Protein AF-A0A7S2MIE6-F1 (afdb_monomer_lite)

Structure (mmCIF, N/CA/C/O backbone):
data_AF-A0A7S2MIE6-F1
#
_entry.id   AF-A0A7S2MIE6-F1
#
loop_
_atom_site.group_PDB
_atom_site.id
_atom_site.type_symbol
_atom_site.label_atom_id
_atom_site.label_alt_id
_atom_site.label_comp_id
_atom_site.label_asym_id
_atom_site.label_entity_id
_atom_site.label_seq_id
_atom_site.pdbx_PDB_ins_code
_atom_site.Cartn_x
_atom_site.Cartn_y
_atom_site.Cartn_z
_atom_site.occupancy
_atom_site.B_iso_or_equiv
_atom_site.auth_seq_id
_atom_site.auth_comp_id
_atom_site.auth_asym_id
_atom_site.auth_atom_id
_atom_site.pdbx_PDB_model_num
ATOM 1 N N . VAL A 1 1 ? -25.850 -12.744 3.025 1.00 47.78 1 VAL A N 1
ATOM 2 C CA . VAL A 1 1 ? -25.439 -12.289 4.374 1.00 47.78 1 VAL A CA 1
ATOM 3 C C . VAL A 1 1 ? -25.882 -10.845 4.552 1.00 47.78 1 VAL A C 1
ATOM 5 O O . VAL A 1 1 ? -25.220 -9.932 4.073 1.00 47.78 1 VAL A O 1
ATOM 8 N N . THR A 1 2 ? -27.056 -10.631 5.140 1.00 44.91 2 THR A N 1
ATOM 9 C CA . THR A 1 2 ? -27.543 -9.299 5.515 1.00 44.91 2 THR A CA 1
ATOM 10 C C . THR A 1 2 ? -26.708 -8.805 6.695 1.00 44.91 2 THR A C 1
ATOM 12 O O . THR A 1 2 ? -26.736 -9.384 7.776 1.00 44.91 2 THR A O 1
ATOM 15 N N . LEU A 1 3 ? -25.887 -7.775 6.468 1.00 52.00 3 LEU A N 1
ATOM 16 C CA . LEU A 1 3 ? -25.099 -7.137 7.521 1.00 52.00 3 LEU A CA 1
ATOM 17 C C . LEU A 1 3 ? -26.059 -6.398 8.460 1.00 52.00 3 LEU A C 1
ATOM 19 O O . LEU A 1 3 ? -26.483 -5.283 8.163 1.00 52.00 3 LEU A O 1
ATOM 23 N N . ASP A 1 4 ? -26.424 -7.055 9.560 1.00 46.53 4 ASP A N 1
ATOM 24 C CA . ASP A 1 4 ? -27.163 -6.457 10.670 1.00 46.53 4 ASP A CA 1
ATOM 25 C C . ASP A 1 4 ? -26.451 -5.179 11.147 1.00 46.53 4 ASP A C 1
ATOM 27 O O . ASP A 1 4 ? -25.280 -5.212 11.537 1.00 46.53 4 ASP A O 1
ATOM 31 N N . LYS A 1 5 ? -27.158 -4.049 11.039 1.00 49.47 5 LYS A N 1
ATOM 32 C CA . LYS A 1 5 ? -26.665 -2.694 11.324 1.00 49.47 5 LYS A CA 1
ATOM 33 C C . LYS A 1 5 ? -26.823 -2.301 12.800 1.00 49.47 5 LYS A C 1
ATOM 35 O O . LYS A 1 5 ? -26.421 -1.200 13.157 1.00 49.47 5 LYS A O 1
ATOM 40 N N . SER A 1 6 ? -27.423 -3.153 13.634 1.00 49.78 6 SER A N 1
ATOM 41 C CA . SER A 1 6 ? -27.949 -2.761 14.951 1.00 49.78 6 SER A CA 1
ATOM 42 C C . SER A 1 6 ? -26.994 -2.913 16.145 1.00 49.78 6 SER A C 1
ATOM 44 O O . SER A 1 6 ? -27.367 -2.551 17.256 1.00 49.78 6 SER A O 1
ATOM 46 N N . GLN A 1 7 ? -25.763 -3.404 15.972 1.00 53.53 7 GLN A N 1
ATOM 47 C CA . GLN A 1 7 ? -24.885 -3.732 17.108 1.00 53.53 7 GLN A CA 1
ATOM 48 C C . GLN A 1 7 ? -23.650 -2.829 17.192 1.00 53.53 7 GLN A C 1
ATOM 50 O O . GLN A 1 7 ? -23.127 -2.401 16.169 1.00 53.53 7 GLN A O 1
ATOM 55 N N . ALA A 1 8 ? -23.118 -2.614 18.401 1.00 56.03 8 ALA A N 1
ATOM 56 C CA . ALA A 1 8 ? -21.873 -1.877 18.683 1.00 56.03 8 ALA A CA 1
ATOM 57 C C . ALA A 1 8 ? -20.638 -2.348 17.870 1.00 56.03 8 ALA A C 1
ATOM 59 O O . ALA A 1 8 ? -19.635 -1.645 17.775 1.00 56.03 8 ALA A O 1
ATOM 60 N N . ALA A 1 9 ? -20.723 -3.520 17.233 1.00 60.00 9 ALA A N 1
ATOM 61 C CA . ALA A 1 9 ? -19.766 -4.046 16.262 1.00 60.00 9 ALA A CA 1
ATOM 62 C C . ALA A 1 9 ? -19.827 -3.375 14.870 1.00 60.00 9 ALA A C 1
ATOM 64 O O . ALA A 1 9 ? -18.889 -3.510 14.082 1.00 60.00 9 ALA A O 1
ATOM 65 N N . ALA A 1 10 ? -20.910 -2.667 14.534 1.00 65.94 10 ALA A N 1
ATOM 66 C CA . ALA A 1 10 ? -21.155 -2.106 13.206 1.00 65.94 10 ALA A CA 1
ATOM 67 C C . ALA A 1 10 ? -20.047 -1.149 12.724 1.00 65.94 10 ALA A C 1
ATOM 69 O O . ALA A 1 10 ? -19.650 -1.288 11.567 1.00 65.94 10 ALA A O 1
ATOM 70 N N . PRO A 1 11 ? -19.470 -0.256 13.559 1.00 71.69 11 PRO A N 1
ATOM 71 C CA . PRO A 1 11 ? -18.357 0.593 13.133 1.00 71.69 11 PRO A CA 1
ATOM 72 C C . PRO A 1 11 ? -17.089 -0.207 12.804 1.00 71.69 11 PRO A C 1
ATOM 74 O O . PRO A 1 11 ? -16.438 0.062 11.798 1.00 71.69 11 PRO A O 1
ATOM 77 N N . ALA A 1 12 ? -16.762 -1.232 13.602 1.00 73.19 12 ALA A N 1
ATOM 78 C CA . ALA A 1 12 ? -15.592 -2.082 13.366 1.00 73.19 12 ALA A CA 1
ATOM 79 C C . ALA A 1 12 ? -15.756 -2.920 12.087 1.00 73.19 12 ALA A C 1
ATOM 81 O O . ALA A 1 12 ? -14.847 -2.993 11.262 1.00 73.19 12 ALA A O 1
ATOM 82 N N . VAL A 1 13 ? -16.948 -3.482 11.869 1.00 77.56 13 VAL A N 1
ATOM 83 C CA . VAL A 1 13 ? -17.278 -4.280 10.678 1.00 77.56 13 VAL A CA 1
ATOM 84 C C . VAL A 1 13 ? -17.411 -3.415 9.419 1.00 77.56 13 VAL A C 1
ATOM 86 O O . VAL A 1 13 ? -17.114 -3.884 8.319 1.00 77.56 13 VAL A O 1
ATOM 89 N N . ALA A 1 14 ? -17.806 -2.144 9.546 1.00 79.38 14 ALA A N 1
ATOM 90 C CA . ALA A 1 14 ? -17.915 -1.223 8.414 1.00 79.38 14 ALA A CA 1
ATOM 91 C C . ALA A 1 14 ? -16.578 -1.029 7.678 1.00 79.38 14 ALA A C 1
ATOM 93 O O . ALA A 1 14 ? -16.582 -0.766 6.475 1.00 79.38 14 ALA A O 1
ATOM 94 N N . THR A 1 15 ? -15.448 -1.235 8.363 1.00 75.88 15 THR A N 1
ATOM 95 C CA . THR A 1 15 ? -14.106 -1.161 7.764 1.00 75.88 15 THR A CA 1
ATOM 96 C C . THR A 1 15 ? -13.788 -2.323 6.816 1.00 75.88 15 THR A C 1
ATOM 98 O O . THR A 1 15 ? -12.904 -2.189 5.976 1.00 75.88 15 THR A O 1
ATOM 101 N N . ILE A 1 16 ? -14.517 -3.445 6.892 1.00 78.88 16 ILE A N 1
ATOM 102 C CA . ILE A 1 16 ? -14.244 -4.657 6.098 1.00 78.88 16 ILE A CA 1
ATOM 103 C C . ILE A 1 16 ? -14.796 -4.525 4.677 1.00 78.88 16 ILE A C 1
ATOM 105 O O . ILE A 1 16 ? -14.137 -4.888 3.707 1.00 78.88 16 ILE A O 1
ATOM 109 N N . ARG A 1 17 ? -16.005 -3.973 4.527 1.00 78.75 17 ARG A N 1
ATOM 110 C CA . ARG A 1 17 ? -16.681 -3.862 3.225 1.00 78.75 17 ARG A CA 1
ATOM 111 C C . ARG A 1 17 ? -15.846 -3.158 2.140 1.00 78.75 17 ARG A C 1
ATOM 113 O O . ARG A 1 17 ? -15.766 -3.713 1.045 1.00 78.75 17 ARG A O 1
ATOM 120 N N . PRO A 1 18 ? -15.232 -1.981 2.379 1.00 78.69 18 PRO A N 1
ATOM 121 C CA . PRO A 1 18 ? -14.389 -1.349 1.365 1.00 78.69 18 PRO A CA 1
ATOM 122 C C . PRO A 1 18 ? -13.127 -2.167 1.061 1.00 78.69 18 PRO A C 1
ATOM 124 O O . PRO A 1 18 ? -12.640 -2.128 -0.067 1.00 78.69 18 PRO A O 1
ATOM 127 N N . GLN A 1 19 ? -12.633 -2.954 2.020 1.00 80.94 19 GLN A N 1
ATOM 128 C CA . GLN A 1 19 ? -11.453 -3.787 1.811 1.00 80.94 19 GLN A CA 1
ATOM 129 C C . GLN A 1 19 ? -11.725 -5.017 0.940 1.00 80.94 19 GLN A C 1
ATOM 131 O O . GLN A 1 19 ? -10.829 -5.435 0.218 1.00 80.94 19 GLN A O 1
ATOM 136 N N . LEU A 1 20 ? -12.958 -5.538 0.903 1.00 79.75 20 LEU A N 1
ATOM 137 C CA . LEU A 1 20 ? -13.329 -6.621 -0.021 1.00 79.75 20 LEU A CA 1
ATOM 138 C C . LEU A 1 20 ? -13.168 -6.209 -1.491 1.00 79.75 20 LEU A C 1
ATOM 140 O O . LEU A 1 20 ? -12.652 -6.976 -2.299 1.00 79.75 20 LEU A O 1
ATOM 144 N N . LEU A 1 21 ? -13.580 -4.985 -1.837 1.00 80.69 21 LEU A N 1
ATOM 145 C CA . LEU A 1 21 ? -13.380 -4.451 -3.189 1.00 80.69 21 LEU A CA 1
ATOM 146 C C . LEU A 1 21 ? -11.892 -4.256 -3.488 1.00 80.69 21 LEU A C 1
ATOM 148 O O . LEU A 1 21 ? -11.441 -4.577 -4.586 1.00 80.69 21 LEU A O 1
ATOM 152 N N . GLY A 1 22 ? -11.138 -3.772 -2.497 1.00 79.94 22 GLY A N 1
ATOM 153 C CA . GLY A 1 22 ? -9.683 -3.680 -2.574 1.00 79.94 22 GLY A CA 1
ATOM 154 C C . GLY A 1 22 ? -9.037 -5.036 -2.853 1.00 79.94 22 GLY A C 1
ATOM 155 O O . GLY A 1 22 ? -8.205 -5.125 -3.746 1.00 79.94 22 GLY A O 1
ATOM 156 N N . LEU A 1 23 ? -9.477 -6.096 -2.170 1.00 82.25 23 LEU A N 1
ATOM 157 C CA . LEU A 1 23 ? -8.949 -7.451 -2.324 1.00 82.25 23 LEU A CA 1
ATOM 158 C C . LEU A 1 23 ? -9.214 -8.031 -3.720 1.00 82.25 23 LEU A C 1
ATOM 160 O O . LEU A 1 23 ? -8.336 -8.652 -4.311 1.00 82.25 23 LEU A O 1
ATOM 164 N N . VAL A 1 24 ? -10.402 -7.796 -4.282 1.00 82.44 24 VAL A N 1
ATOM 165 C CA . VAL A 1 24 ? -10.709 -8.212 -5.660 1.00 82.44 24 VAL A CA 1
ATOM 166 C C . VAL A 1 24 ? -9.828 -7.462 -6.661 1.00 82.44 24 VAL A C 1
ATOM 168 O O . VAL A 1 24 ? -9.230 -8.079 -7.541 1.00 82.44 24 VAL A O 1
ATOM 171 N N . GLY A 1 25 ? -9.709 -6.138 -6.516 1.00 82.25 25 GLY A N 1
ATOM 172 C CA . GLY A 1 25 ? -8.833 -5.328 -7.366 1.00 82.25 25 GLY A CA 1
ATOM 173 C C . GLY A 1 25 ? -7.362 -5.742 -7.261 1.00 82.25 25 GLY A C 1
ATOM 174 O O . GLY A 1 25 ? -6.669 -5.816 -8.273 1.00 82.25 25 GLY A O 1
ATOM 175 N N . HIS A 1 26 ? -6.914 -6.074 -6.052 1.00 80.69 26 HIS A N 1
ATOM 176 C CA . HIS A 1 26 ? -5.590 -6.617 -5.754 1.00 80.69 26 HIS A CA 1
ATOM 177 C C . HIS A 1 26 ? -5.345 -7.946 -6.479 1.00 80.69 26 HIS A C 1
ATOM 179 O O . HIS A 1 26 ? -4.358 -8.072 -7.198 1.00 80.69 26 HIS A O 1
ATOM 185 N N . GLY A 1 27 ? -6.291 -8.889 -6.412 1.00 81.81 27 GLY A N 1
ATOM 186 C CA . GLY A 1 27 ? -6.205 -10.155 -7.147 1.00 81.81 27 GLY A CA 1
ATOM 187 C C . GLY A 1 27 ? -6.092 -9.965 -8.665 1.00 81.81 27 GLY A C 1
ATOM 188 O O . GLY A 1 27 ? -5.252 -10.593 -9.310 1.00 81.81 27 GLY A O 1
ATOM 189 N N . PHE A 1 28 ? -6.869 -9.043 -9.248 1.00 83.00 28 PHE A N 1
ATOM 190 C CA . PHE A 1 28 ? -6.738 -8.701 -10.671 1.00 83.00 28 PHE A CA 1
ATOM 191 C C . PHE A 1 28 ? -5.389 -8.059 -11.008 1.00 83.00 28 PHE A C 1
ATOM 193 O O . PHE A 1 28 ? -4.810 -8.365 -12.052 1.00 83.00 28 PHE A O 1
ATOM 200 N N . ALA A 1 29 ? -4.869 -7.191 -10.137 1.00 79.69 29 ALA A N 1
ATOM 201 C CA . ALA A 1 29 ? -3.552 -6.594 -10.321 1.00 79.69 29 ALA A CA 1
ATOM 202 C C . ALA A 1 29 ? -2.457 -7.669 -10.329 1.00 79.69 29 ALA A C 1
ATOM 204 O O . ALA A 1 29 ? -1.586 -7.642 -11.198 1.00 79.69 29 ALA A O 1
ATOM 205 N N . HIS A 1 30 ? -2.539 -8.657 -9.438 1.00 80.44 30 HIS A N 1
ATOM 206 C CA . HIS A 1 30 ? -1.592 -9.768 -9.408 1.00 80.44 30 HIS A CA 1
ATOM 207 C C . HIS A 1 30 ? -1.709 -10.695 -10.602 1.00 80.44 30 HIS A C 1
ATOM 209 O O . HIS A 1 30 ? -0.684 -11.076 -11.158 1.00 80.44 30 HIS A O 1
ATOM 215 N N . PHE A 1 31 ? -2.922 -10.978 -11.072 1.00 80.12 31 PHE A N 1
ATOM 216 C CA . PHE A 1 31 ? -3.108 -11.706 -12.323 1.00 80.12 31 PHE A CA 1
ATOM 217 C C . PHE A 1 31 ? -2.453 -10.975 -13.508 1.00 80.12 31 PHE A C 1
ATOM 219 O O . PHE A 1 31 ? -1.713 -11.578 -14.284 1.00 80.12 31 PHE A O 1
ATOM 226 N N . TYR A 1 32 ? -2.654 -9.658 -13.613 1.00 81.12 32 TYR A N 1
ATOM 227 C CA . TYR A 1 32 ? -2.025 -8.838 -14.651 1.00 81.12 32 TYR A CA 1
ATOM 228 C C . TYR A 1 32 ? -0.492 -8.840 -14.552 1.00 81.12 32 TYR A C 1
ATOM 230 O O . TYR A 1 32 ? 0.196 -8.993 -15.559 1.00 81.12 32 TYR A O 1
ATOM 238 N N . ILE A 1 33 ? 0.051 -8.684 -13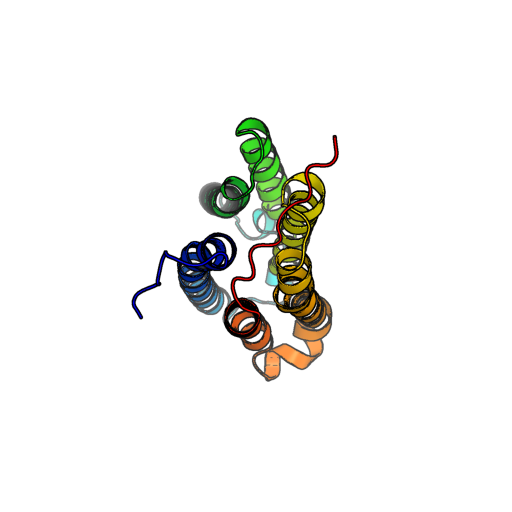.342 1.00 77.75 33 ILE A N 1
ATOM 239 C CA . ILE A 1 33 ? 1.492 -8.714 -13.056 1.00 77.75 33 ILE A CA 1
ATOM 240 C C . ILE A 1 33 ? 2.078 -10.085 -13.397 1.00 77.75 33 ILE A C 1
ATOM 242 O O . ILE A 1 33 ? 3.103 -10.145 -14.069 1.00 77.75 33 ILE A O 1
ATOM 246 N N . ALA A 1 34 ? 1.423 -11.172 -12.987 1.00 78.75 34 ALA A N 1
ATOM 247 C CA . ALA A 1 34 ? 1.845 -12.535 -13.286 1.00 78.75 34 ALA A CA 1
ATOM 248 C C . ALA A 1 34 ? 1.917 -12.762 -14.797 1.00 78.75 34 ALA A C 1
ATOM 250 O O . ALA A 1 34 ? 2.938 -13.226 -15.290 1.00 78.75 34 ALA A O 1
ATOM 251 N N . HIS A 1 35 ? 0.892 -12.336 -15.538 1.00 82.00 35 HIS A N 1
ATOM 252 C CA . HIS A 1 35 ? 0.883 -12.431 -16.994 1.00 82.00 35 HIS A CA 1
ATOM 253 C C . HIS A 1 35 ? 1.974 -11.569 -17.652 1.00 82.00 35 HIS A C 1
ATOM 255 O O . HIS A 1 35 ? 2.653 -12.005 -18.577 1.00 82.00 35 HIS A O 1
ATOM 261 N N . LYS A 1 36 ? 2.184 -10.339 -17.168 1.00 80.12 36 LYS A N 1
ATOM 262 C CA . LYS A 1 36 ? 3.162 -9.408 -17.751 1.00 80.12 36 LYS A CA 1
ATOM 263 C C . LYS A 1 36 ? 4.614 -9.771 -17.430 1.00 80.12 36 LYS A C 1
ATOM 265 O O . LYS A 1 36 ? 5.504 -9.458 -18.218 1.00 80.12 36 LYS A O 1
ATOM 270 N N . PHE A 1 37 ? 4.864 -10.384 -16.276 1.00 79.94 37 PHE A N 1
ATOM 271 C CA . PHE A 1 37 ? 6.208 -10.671 -15.769 1.00 79.94 37 PHE A CA 1
ATOM 272 C C . PHE A 1 37 ? 6.547 -12.159 -15.722 1.00 79.94 37 PHE A C 1
ATOM 274 O O . PHE A 1 37 ? 7.583 -12.515 -15.164 1.00 79.94 37 PHE A O 1
ATOM 281 N N . GLU A 1 38 ? 5.735 -13.015 -16.344 1.00 78.88 38 GLU A N 1
ATOM 282 C CA . GLU A 1 38 ? 5.994 -14.455 -16.462 1.00 78.88 38 GLU A CA 1
ATOM 283 C C . GLU A 1 38 ? 7.414 -14.736 -16.981 1.00 78.88 38 GLU A C 1
ATOM 285 O O . GLU A 1 38 ? 8.119 -15.593 -16.455 1.00 78.88 38 GLU A O 1
ATOM 290 N N . ASN A 1 39 ? 7.872 -13.915 -17.932 1.00 81.19 39 ASN A N 1
ATOM 291 C CA . ASN A 1 39 ? 9.181 -14.026 -18.577 1.00 81.19 39 ASN A CA 1
ATOM 292 C C . ASN A 1 39 ? 10.186 -12.947 -18.129 1.00 81.19 39 ASN A C 1
ATOM 294 O O . ASN A 1 39 ? 11.167 -12.680 -18.824 1.00 81.19 39 ASN A O 1
ATOM 298 N N . ALA A 1 40 ? 9.948 -12.279 -16.995 1.00 84.50 40 ALA A N 1
ATOM 299 C CA . ALA A 1 40 ? 10.853 -11.241 -16.510 1.00 84.50 40 ALA A CA 1
ATOM 300 C C . ALA A 1 40 ? 12.188 -11.841 -16.033 1.00 84.50 40 ALA A C 1
ATOM 302 O O . ALA A 1 40 ? 12.224 -12.725 -15.174 1.00 84.50 40 ALA A O 1
ATOM 303 N N . THR A 1 41 ? 13.302 -11.325 -16.557 1.00 88.69 41 THR A N 1
ATOM 304 C CA . THR A 1 41 ? 14.649 -11.736 -16.135 1.00 88.69 41 THR A CA 1
ATOM 305 C C . THR A 1 41 ? 15.025 -11.123 -14.781 1.00 88.69 41 THR A C 1
ATOM 307 O O . THR A 1 41 ? 14.477 -10.100 -14.364 1.00 88.69 41 THR A O 1
ATOM 310 N N . VAL A 1 42 ? 15.999 -11.722 -14.087 1.00 86.25 42 VAL A N 1
ATOM 311 C CA . VAL A 1 42 ? 16.537 -11.200 -12.810 1.00 86.25 42 VAL A CA 1
ATOM 312 C C . VAL A 1 42 ? 17.120 -9.792 -12.975 1.00 86.25 42 VAL A C 1
ATOM 314 O O . VAL A 1 42 ? 16.923 -8.922 -12.122 1.00 86.25 42 VAL A O 1
ATOM 317 N N . GLU A 1 43 ? 17.806 -9.550 -14.092 1.00 92.06 43 GLU A N 1
ATOM 318 C CA . GLU A 1 43 ? 18.338 -8.235 -14.448 1.00 92.06 43 GLU A CA 1
ATOM 319 C C . GLU A 1 43 ? 17.205 -7.223 -14.634 1.00 92.06 43 GLU A C 1
ATOM 321 O O . GLU A 1 43 ? 17.208 -6.161 -14.007 1.00 92.06 43 GLU A O 1
ATOM 326 N N . TRP A 1 44 ? 16.167 -7.595 -15.392 1.00 90.69 44 TRP A N 1
ATOM 327 C CA . TRP A 1 44 ? 14.985 -6.759 -15.569 1.00 90.69 44 TRP A CA 1
ATOM 328 C C . TRP A 1 44 ? 14.324 -6.431 -14.226 1.00 90.69 44 TRP A C 1
ATOM 330 O O . TRP A 1 44 ? 14.025 -5.268 -13.939 1.00 90.69 44 TRP A O 1
ATOM 340 N N . MET A 1 45 ? 14.191 -7.428 -13.346 1.00 88.88 45 MET A N 1
ATOM 341 C CA . MET A 1 45 ? 13.630 -7.269 -12.002 1.00 88.88 45 MET A CA 1
ATOM 342 C C . MET A 1 45 ? 14.483 -6.398 -11.064 1.00 88.88 45 MET A C 1
ATOM 344 O O . MET A 1 45 ? 13.945 -5.808 -10.123 1.00 88.88 45 MET A O 1
ATOM 348 N N . SER A 1 46 ? 15.773 -6.230 -11.354 1.00 92.31 46 SER A N 1
ATOM 349 C CA . SER A 1 46 ? 16.693 -5.390 -10.577 1.00 92.31 46 SER A CA 1
ATOM 350 C C . SER A 1 46 ? 16.682 -3.913 -10.992 1.00 92.31 46 SER A C 1
ATOM 352 O O . SER A 1 46 ? 17.185 -3.074 -10.250 1.00 92.31 46 SER A O 1
ATOM 354 N N . MET A 1 47 ? 16.067 -3.578 -12.127 1.00 95.31 47 MET A N 1
ATOM 355 C CA . MET A 1 47 ? 15.873 -2.195 -12.571 1.00 95.31 47 MET A CA 1
ATOM 356 C C . MET A 1 47 ? 14.645 -1.535 -11.925 1.00 95.31 47 MET A C 1
ATOM 358 O O . MET A 1 47 ? 13.678 -2.220 -11.579 1.00 95.31 47 MET A O 1
ATOM 362 N N . SER A 1 48 ? 14.642 -0.206 -11.809 1.00 96.81 48 SER A N 1
ATOM 363 C CA . SER A 1 48 ? 13.447 0.574 -11.460 1.00 96.81 48 SER A CA 1
ATOM 364 C C . SER A 1 48 ? 12.489 0.714 -12.655 1.00 96.81 48 SER A C 1
ATOM 366 O O . SER A 1 48 ? 12.896 0.521 -13.809 1.00 96.81 48 SER A O 1
ATOM 368 N N . PRO A 1 49 ? 11.205 1.063 -12.438 1.00 95.50 49 PRO A N 1
ATOM 369 C CA . PRO A 1 49 ? 10.271 1.333 -13.528 1.00 95.50 49 PRO A CA 1
ATOM 370 C C . PRO A 1 49 ? 10.789 2.349 -14.552 1.00 95.50 49 PRO A C 1
ATOM 372 O O . PRO A 1 49 ? 10.609 2.145 -15.752 1.00 95.50 49 PRO A O 1
ATOM 375 N N . PHE A 1 50 ? 11.467 3.411 -14.117 1.00 97.50 50 PHE A N 1
ATOM 376 C CA . PHE A 1 50 ? 12.048 4.397 -15.028 1.00 97.50 50 PHE A CA 1
ATOM 377 C C . PHE A 1 50 ? 13.107 3.793 -15.963 1.00 97.50 50 PHE A C 1
ATOM 379 O O . PHE A 1 50 ? 13.120 4.093 -17.158 1.00 97.50 50 PHE A O 1
ATOM 386 N N . GLN A 1 51 ? 13.972 2.927 -15.428 1.00 97.06 51 GLN A N 1
ATOM 387 C CA . GLN A 1 51 ? 15.036 2.265 -16.187 1.00 97.06 51 GLN A CA 1
ATOM 388 C C . GLN A 1 51 ? 14.478 1.244 -17.191 1.00 97.06 51 GLN A C 1
ATOM 390 O O . GLN A 1 51 ? 14.967 1.159 -18.313 1.00 97.06 51 GLN A O 1
ATOM 395 N N . ARG A 1 52 ? 13.423 0.509 -16.815 1.00 93.25 52 ARG A N 1
ATOM 396 C CA . ARG A 1 52 ? 12.797 -0.533 -17.655 1.00 93.25 52 ARG A CA 1
ATOM 397 C C . ARG A 1 52 ? 12.040 0.013 -18.855 1.00 93.25 52 ARG A C 1
ATOM 399 O O . ARG A 1 52 ? 12.000 -0.625 -19.901 1.00 93.25 52 ARG A O 1
ATOM 406 N N . ASN A 1 53 ? 11.368 1.145 -18.674 1.00 92.19 53 ASN A N 1
ATOM 407 C CA . ASN A 1 53 ? 10.563 1.757 -19.720 1.00 92.19 53 ASN A CA 1
ATOM 408 C C . ASN A 1 53 ? 11.477 2.642 -20.575 1.00 92.19 53 ASN A C 1
ATOM 410 O O . ASN A 1 53 ? 11.958 3.679 -20.115 1.00 92.19 53 ASN A O 1
ATOM 414 N N . THR A 1 54 ? 11.740 2.219 -21.809 1.00 92.69 54 THR A N 1
ATOM 415 C CA . THR A 1 54 ? 12.710 2.875 -22.699 1.00 92.69 54 THR A CA 1
ATOM 416 C C . THR A 1 54 ? 12.134 4.102 -23.398 1.00 92.69 54 THR A C 1
ATOM 418 O O . THR A 1 54 ? 12.873 5.039 -23.691 1.00 92.69 54 THR A O 1
ATOM 421 N N . THR A 1 55 ? 10.817 4.142 -23.623 1.00 96.81 55 THR A N 1
ATOM 422 C CA . THR A 1 55 ? 10.158 5.270 -24.288 1.00 96.81 55 THR A CA 1
ATOM 423 C C . THR A 1 55 ? 9.557 6.258 -23.286 1.00 96.81 55 THR A C 1
ATOM 425 O O . THR A 1 55 ? 9.094 5.891 -22.202 1.00 96.81 55 THR A O 1
ATOM 428 N N . THR A 1 56 ? 9.504 7.541 -23.660 1.00 97.12 56 THR A N 1
ATOM 429 C CA . THR A 1 56 ? 8.831 8.585 -22.865 1.00 97.12 56 THR A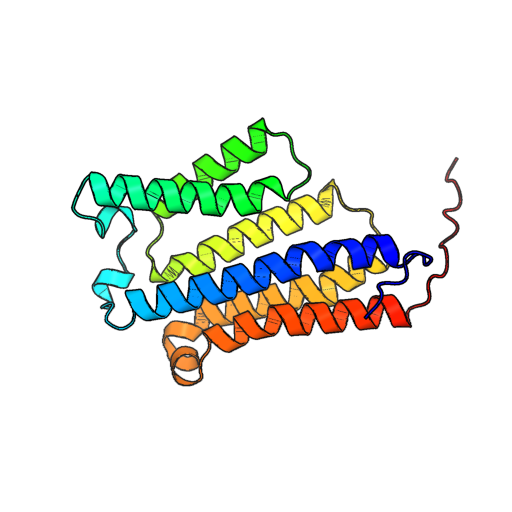 CA 1
ATOM 430 C C . THR A 1 56 ? 7.352 8.269 -22.647 1.00 97.12 56 THR A C 1
ATOM 432 O O . THR A 1 56 ? 6.820 8.525 -21.568 1.00 97.12 56 THR A O 1
ATOM 435 N N . ARG A 1 57 ? 6.692 7.673 -23.650 1.00 96.94 57 ARG A N 1
ATOM 436 C CA . ARG A 1 57 ? 5.286 7.267 -23.562 1.00 96.94 57 ARG A CA 1
ATOM 437 C C . ARG A 1 57 ? 5.087 6.207 -22.483 1.00 96.94 57 ARG A C 1
ATOM 439 O O . ARG A 1 57 ? 4.226 6.388 -21.627 1.00 96.94 57 ARG A O 1
ATOM 446 N N . ASP A 1 58 ? 5.898 5.153 -22.492 1.00 94.19 58 ASP A N 1
ATOM 447 C CA . ASP A 1 58 ? 5.779 4.059 -21.522 1.00 94.19 58 ASP A CA 1
ATOM 448 C C . ASP A 1 58 ? 6.073 4.554 -20.104 1.00 94.19 58 ASP A C 1
ATOM 450 O O . ASP A 1 58 ? 5.359 4.223 -19.160 1.00 94.19 58 ASP A O 1
ATOM 454 N N . ARG A 1 59 ? 7.073 5.433 -19.957 1.00 96.25 59 ARG A N 1
ATOM 455 C CA . ARG A 1 59 ? 7.389 6.106 -18.689 1.00 96.25 59 ARG A CA 1
ATOM 456 C C . ARG A 1 59 ? 6.206 6.908 -18.158 1.00 96.25 59 ARG A C 1
ATOM 458 O O . ARG A 1 59 ? 5.843 6.750 -16.995 1.00 96.25 59 ARG A O 1
ATOM 465 N N . ALA A 1 60 ? 5.592 7.735 -19.002 1.00 97.25 60 ALA A N 1
ATOM 466 C CA . ALA A 1 60 ? 4.440 8.545 -18.619 1.00 97.25 60 ALA A CA 1
ATOM 467 C C . ALA A 1 60 ? 3.234 7.674 -18.235 1.00 97.25 60 ALA A C 1
ATOM 469 O O . ALA A 1 60 ? 2.605 7.916 -17.206 1.00 97.25 60 ALA A O 1
ATOM 470 N N . GLN A 1 61 ? 2.943 6.629 -19.016 1.00 95.12 61 GLN A N 1
ATOM 471 C CA . GLN A 1 61 ? 1.858 5.690 -18.726 1.00 95.12 61 GLN A CA 1
ATOM 472 C C . GLN A 1 61 ? 2.082 4.948 -17.405 1.00 95.12 61 GLN A C 1
ATOM 474 O O . GLN A 1 61 ? 1.169 4.859 -16.584 1.00 95.12 61 GLN A O 1
ATOM 479 N N . TYR A 1 62 ? 3.299 4.453 -17.167 1.00 94.19 62 TYR A N 1
ATOM 480 C CA . TYR A 1 62 ? 3.626 3.735 -15.938 1.00 94.19 62 TYR A CA 1
ATOM 481 C C . TYR A 1 62 ? 3.595 4.659 -14.716 1.00 94.19 62 TYR A C 1
ATOM 483 O O . TYR A 1 62 ? 3.075 4.278 -13.668 1.00 94.19 62 TYR A O 1
ATOM 491 N N . TYR A 1 63 ? 4.102 5.890 -14.840 1.00 97.19 63 TYR A N 1
ATOM 492 C CA . TYR A 1 63 ? 4.029 6.873 -13.761 1.00 97.19 63 TYR A CA 1
ATOM 493 C C . TYR A 1 63 ? 2.579 7.250 -13.438 1.00 97.19 63 TYR A C 1
ATOM 495 O O . TYR A 1 63 ? 2.204 7.279 -12.269 1.00 97.19 63 TYR A O 1
ATOM 503 N N 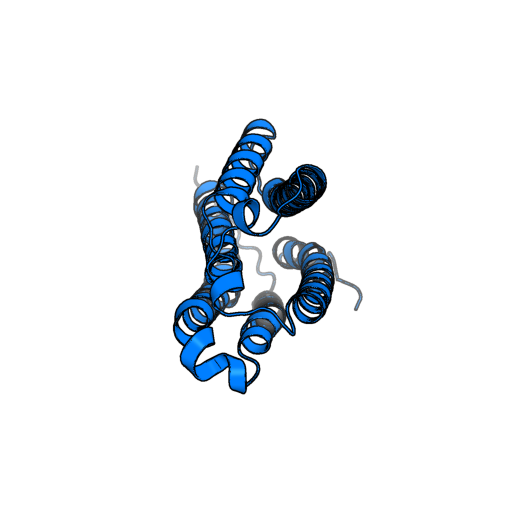. ALA A 1 64 ? 1.740 7.466 -14.457 1.00 96.56 64 ALA A N 1
ATOM 504 C CA . ALA A 1 64 ? 0.315 7.735 -14.269 1.00 96.56 64 ALA A CA 1
ATOM 505 C C . ALA A 1 64 ? -0.395 6.574 -13.554 1.00 96.56 64 ALA A C 1
ATOM 507 O O . ALA A 1 64 ? -1.185 6.805 -12.639 1.00 96.56 64 ALA A O 1
ATOM 508 N N . PHE A 1 65 ? -0.067 5.329 -13.915 1.00 93.44 65 PHE A N 1
ATOM 509 C CA . PHE A 1 65 ? -0.546 4.144 -13.206 1.00 93.44 65 PHE A CA 1
ATOM 510 C C . PHE A 1 65 ? -0.110 4.140 -11.733 1.00 93.44 65 PHE A C 1
ATOM 512 O O . PHE A 1 65 ? -0.960 3.992 -10.858 1.00 93.44 65 PHE A O 1
ATOM 519 N N . LEU A 1 66 ? 1.180 4.352 -11.439 1.00 94.56 66 LEU A N 1
ATOM 520 C CA . LEU A 1 66 ? 1.685 4.402 -10.061 1.00 94.56 66 LEU A CA 1
ATOM 521 C C . LEU A 1 66 ? 1.043 5.530 -9.250 1.00 94.56 66 LEU A C 1
ATOM 523 O O . LEU A 1 66 ? 0.725 5.339 -8.078 1.00 94.56 66 LEU A O 1
ATOM 527 N N . PHE A 1 67 ? 0.826 6.690 -9.864 1.00 97.25 67 PHE A N 1
ATOM 528 C CA . PHE A 1 67 ? 0.148 7.808 -9.222 1.00 97.25 67 PHE A CA 1
ATOM 529 C C . PHE A 1 67 ? -1.301 7.448 -8.878 1.00 97.25 67 PHE A C 1
ATOM 531 O O . PHE A 1 67 ? -1.721 7.628 -7.738 1.00 97.25 67 PHE A O 1
ATOM 538 N N . ALA A 1 68 ? -2.054 6.886 -9.829 1.00 94.81 68 ALA A N 1
ATOM 539 C CA . ALA A 1 68 ? -3.430 6.445 -9.600 1.00 94.81 68 ALA A CA 1
ATOM 540 C C . ALA A 1 68 ? -3.514 5.341 -8.531 1.00 94.81 68 ALA A C 1
ATOM 542 O O . ALA A 1 68 ? -4.391 5.381 -7.667 1.00 94.81 68 ALA A O 1
ATOM 543 N N . PHE A 1 69 ? -2.572 4.395 -8.559 1.00 91.50 69 PHE A N 1
ATOM 544 C CA . PHE A 1 69 ? -2.417 3.340 -7.562 1.00 91.50 69 PHE A CA 1
ATOM 545 C C . PHE A 1 69 ? -2.222 3.926 -6.157 1.00 91.50 69 PHE A C 1
ATOM 547 O O . PHE A 1 69 ? -3.015 3.650 -5.256 1.00 91.50 69 PHE A O 1
ATOM 554 N N . TRP A 1 70 ? -1.222 4.794 -5.971 1.00 95.06 70 TRP A N 1
ATOM 555 C CA . TRP A 1 70 ? -0.936 5.405 -4.673 1.00 95.06 70 TRP A CA 1
ATOM 556 C C . TRP A 1 70 ? -2.060 6.321 -4.196 1.00 95.06 70 TRP A C 1
ATOM 558 O O . TRP A 1 70 ? -2.439 6.255 -3.029 1.00 95.06 70 TRP A O 1
ATOM 568 N N . TRP A 1 71 ? -2.658 7.104 -5.095 1.00 95.62 71 TRP A N 1
ATOM 569 C CA . TRP A 1 71 ? -3.825 7.931 -4.792 1.00 95.62 71 TRP A CA 1
ATOM 570 C C . TRP A 1 71 ? -4.989 7.091 -4.258 1.00 95.62 71 TRP A C 1
ATOM 572 O O . TRP A 1 71 ? -5.641 7.465 -3.279 1.00 95.62 71 TRP A O 1
ATOM 582 N N . GLY A 1 72 ? -5.227 5.932 -4.881 1.00 91.19 72 GLY A N 1
ATOM 583 C CA . GLY A 1 72 ? -6.260 4.978 -4.494 1.00 91.19 72 GLY A CA 1
ATOM 584 C C . GLY A 1 72 ? -6.153 4.536 -3.035 1.00 91.19 72 GLY A C 1
ATOM 585 O O . GLY A 1 72 ? -7.182 4.471 -2.361 1.00 91.19 72 GLY A O 1
ATOM 586 N N . PHE A 1 73 ? -4.933 4.308 -2.542 1.00 90.69 73 PHE A N 1
ATOM 587 C CA . PHE A 1 73 ? -4.672 3.978 -1.140 1.00 90.69 73 PHE A CA 1
ATOM 588 C C . PHE A 1 73 ? -4.664 5.207 -0.232 1.00 90.69 73 PHE A C 1
ATOM 590 O O . PHE A 1 73 ? -5.314 5.207 0.813 1.00 90.69 73 PHE A O 1
ATOM 597 N N . MET A 1 74 ? -3.953 6.269 -0.621 1.00 94.44 74 MET A N 1
ATOM 598 C CA . MET A 1 74 ? -3.734 7.435 0.239 1.00 94.44 74 MET A CA 1
ATOM 599 C C . MET A 1 74 ? -5.038 8.157 0.588 1.00 94.44 74 MET A C 1
ATOM 601 O O . MET A 1 74 ? -5.202 8.620 1.715 1.00 94.44 74 MET A O 1
ATOM 605 N N . ARG A 1 75 ? -6.012 8.191 -0.333 1.00 94.12 75 ARG A N 1
ATOM 606 C CA . ARG A 1 75 ? -7.335 8.793 -0.084 1.00 94.12 75 ARG A CA 1
ATOM 607 C C . ARG A 1 75 ? -8.166 8.058 0.978 1.00 94.12 75 ARG A C 1
ATOM 609 O O . ARG A 1 75 ? -9.204 8.573 1.381 1.00 94.12 75 ARG A O 1
ATOM 616 N N . GLY A 1 76 ? -7.771 6.841 1.360 1.00 89.12 76 GLY A N 1
ATOM 617 C CA . GLY A 1 76 ? -8.437 6.050 2.394 1.00 89.12 76 GLY A CA 1
ATOM 618 C C . GLY A 1 76 ? -8.057 6.457 3.819 1.00 89.12 76 GLY A C 1
ATOM 619 O O . GLY A 1 76 ? -8.728 6.043 4.762 1.00 89.12 76 GLY A O 1
ATOM 620 N N . TYR A 1 77 ? -7.006 7.263 3.987 1.00 89.88 77 TYR A N 1
ATOM 621 C CA . TYR A 1 77 ? -6.533 7.700 5.296 1.00 89.88 77 TYR A CA 1
ATOM 622 C C . TYR A 1 77 ? -7.184 9.021 5.734 1.00 89.88 77 TYR A C 1
ATOM 624 O O . TYR A 1 77 ? -7.435 9.890 4.896 1.00 89.88 77 TYR A O 1
ATOM 632 N N . PRO A 1 78 ? -7.426 9.216 7.046 1.00 90.12 78 PRO A N 1
ATOM 633 C CA . PRO A 1 78 ? -8.091 10.402 7.588 1.00 90.12 78 PRO A CA 1
ATOM 634 C C . PRO A 1 78 ? -7.138 11.610 7.690 1.00 90.12 78 PRO A C 1
ATOM 636 O O . PRO A 1 78 ? -6.949 12.181 8.759 1.00 90.12 78 PRO A O 1
ATOM 639 N N . VAL A 1 79 ? -6.507 11.997 6.580 1.00 92.25 79 VAL A N 1
ATOM 640 C CA . VAL A 1 79 ? -5.573 13.135 6.496 1.00 92.25 79 VAL A CA 1
ATOM 641 C C . VAL A 1 79 ? -6.079 14.196 5.514 1.00 92.25 79 VAL A C 1
ATOM 643 O O . VAL A 1 79 ? -7.003 13.962 4.735 1.00 92.25 79 VAL A O 1
ATOM 646 N N . SER A 1 80 ? -5.492 15.397 5.546 1.00 95.12 80 SER A N 1
ATOM 647 C CA . SER A 1 80 ? -5.897 16.483 4.645 1.00 95.12 80 SER A CA 1
ATOM 648 C C . SER A 1 80 ? -5.638 16.127 3.174 1.00 95.12 80 SER A C 1
ATOM 650 O O . SER A 1 80 ? -4.676 15.432 2.848 1.00 95.12 80 SER A O 1
ATOM 652 N N . LYS A 1 81 ? -6.460 16.651 2.252 1.00 95.88 81 LYS A N 1
ATOM 653 C CA . LYS A 1 81 ? -6.314 16.398 0.802 1.00 95.88 81 LYS A CA 1
ATOM 654 C C . LYS A 1 81 ? -4.931 16.785 0.268 1.00 95.88 81 LYS A C 1
ATOM 656 O O . LYS A 1 81 ? -4.410 16.116 -0.619 1.00 95.88 81 LYS A O 1
ATOM 661 N N . LEU A 1 82 ? -4.337 17.842 0.826 1.00 97.50 82 LEU A N 1
ATOM 662 C CA . LEU A 1 82 ? -2.982 18.268 0.484 1.00 97.50 82 LEU A CA 1
ATOM 663 C C . LEU A 1 82 ? -1.949 17.202 0.868 1.00 97.50 82 LEU A C 1
ATOM 665 O O . LEU A 1 82 ? -1.100 16.870 0.049 1.00 97.50 82 LEU A O 1
ATOM 669 N N . LEU A 1 83 ? -2.054 16.625 2.070 1.00 96.50 83 LEU A N 1
ATOM 670 C CA . LEU A 1 83 ? -1.173 15.536 2.495 1.00 96.50 83 LEU A CA 1
ATOM 671 C C . LEU A 1 83 ? -1.387 14.274 1.655 1.00 96.50 83 LEU A C 1
ATOM 673 O O . LEU A 1 83 ? -0.408 13.648 1.267 1.00 96.50 83 LEU A O 1
ATOM 677 N N . VAL A 1 84 ? -2.633 13.932 1.303 1.00 96.06 84 VAL A N 1
ATOM 678 C CA . VAL A 1 84 ? -2.916 12.813 0.384 1.00 96.06 84 VAL A CA 1
ATOM 679 C C . VAL A 1 84 ? -2.170 13.001 -0.940 1.00 96.06 84 VAL A C 1
ATOM 681 O O . VAL A 1 84 ? -1.499 12.075 -1.399 1.00 96.06 84 VAL A O 1
ATOM 684 N N . LEU A 1 85 ? -2.252 14.191 -1.545 1.00 97.81 85 LEU A N 1
ATOM 685 C CA . LEU A 1 85 ? -1.538 14.505 -2.787 1.00 97.81 85 LEU A CA 1
ATOM 686 C C . LEU A 1 85 ? -0.018 14.464 -2.598 1.00 97.81 85 LEU A C 1
ATOM 688 O O . LEU A 1 85 ? 0.674 13.871 -3.423 1.00 97.81 85 LEU A O 1
ATOM 692 N N . ALA A 1 86 ? 0.494 15.041 -1.508 1.00 97.94 86 ALA A N 1
ATOM 693 C CA . ALA A 1 86 ? 1.923 15.067 -1.212 1.00 97.94 86 ALA A CA 1
ATOM 694 C C . ALA A 1 86 ? 2.501 13.652 -1.050 1.00 97.94 86 ALA A C 1
ATOM 696 O O . ALA A 1 86 ? 3.487 13.321 -1.708 1.00 97.94 86 ALA A O 1
ATOM 697 N N . PHE A 1 87 ? 1.862 12.792 -0.250 1.00 97.69 87 PHE A N 1
ATOM 698 C CA . PHE A 1 87 ? 2.282 11.398 -0.081 1.00 97.69 87 PHE A CA 1
ATOM 699 C C . PHE A 1 87 ? 2.156 10.602 -1.377 1.00 97.69 87 PHE A C 1
ATOM 701 O O . PHE A 1 87 ? 3.075 9.873 -1.736 1.00 97.69 87 PHE A O 1
ATOM 708 N N . THR A 1 88 ? 1.066 10.791 -2.128 1.00 97.69 88 THR A N 1
ATOM 709 C CA . THR A 1 88 ? 0.889 10.147 -3.439 1.00 97.69 88 THR A CA 1
ATOM 710 C C . THR A 1 88 ? 2.038 10.495 -4.379 1.00 97.69 88 THR A C 1
ATOM 712 O O . THR A 1 88 ? 2.639 9.602 -4.974 1.00 97.69 88 THR A O 1
ATOM 715 N N . PHE A 1 89 ? 2.372 11.783 -4.495 1.00 98.31 89 PHE A N 1
ATOM 716 C CA . PHE A 1 89 ? 3.445 12.241 -5.368 1.00 98.31 89 PHE A CA 1
ATOM 717 C C . PHE A 1 89 ? 4.810 11.731 -4.899 1.00 98.31 89 PHE A C 1
ATOM 719 O O . PHE A 1 89 ? 5.581 11.214 -5.709 1.00 98.31 89 PHE A O 1
ATOM 726 N N . ALA A 1 90 ? 5.095 11.823 -3.597 1.00 98.25 90 ALA A N 1
ATOM 727 C CA . ALA A 1 90 ? 6.340 11.336 -3.015 1.00 98.25 90 ALA A CA 1
ATOM 728 C C . ALA A 1 90 ? 6.524 9.833 -3.269 1.00 98.25 90 ALA A C 1
ATOM 730 O O . ALA A 1 90 ? 7.559 9.414 -3.786 1.00 98.25 90 ALA A O 1
ATOM 731 N N . TYR A 1 91 ? 5.504 9.022 -2.986 1.00 98.06 91 TYR A N 1
ATOM 732 C CA . TYR A 1 91 ? 5.591 7.574 -3.145 1.00 98.06 91 TYR A CA 1
ATOM 733 C C . TYR A 1 91 ? 5.602 7.131 -4.599 1.00 98.06 91 TYR A C 1
ATOM 735 O O . TYR A 1 91 ? 6.399 6.265 -4.949 1.00 98.06 91 TYR A O 1
ATOM 743 N N . ALA A 1 92 ? 4.799 7.737 -5.476 1.00 97.88 92 ALA A N 1
ATOM 744 C CA . ALA A 1 92 ? 4.852 7.435 -6.904 1.00 97.88 92 ALA A CA 1
ATOM 745 C C . ALA A 1 92 ? 6.229 7.771 -7.496 1.00 97.88 92 ALA A C 1
ATOM 747 O O . ALA A 1 92 ? 6.785 6.971 -8.246 1.00 97.88 92 ALA A O 1
ATOM 748 N N . THR A 1 93 ? 6.813 8.907 -7.106 1.00 98.50 93 THR A N 1
ATOM 749 C CA . THR A 1 93 ? 8.143 9.344 -7.558 1.00 98.50 93 THR A CA 1
ATOM 750 C C . THR A 1 93 ? 9.242 8.416 -7.056 1.00 98.50 93 THR A C 1
ATOM 752 O O . THR A 1 93 ? 10.012 7.898 -7.865 1.00 98.50 93 THR A O 1
ATOM 755 N N . CYS A 1 94 ? 9.283 8.123 -5.756 1.00 98.38 94 CYS A N 1
ATOM 756 C CA . CYS A 1 94 ? 10.249 7.177 -5.204 1.00 98.38 94 CYS A CA 1
ATOM 757 C C . CYS A 1 94 ? 10.105 5.790 -5.844 1.00 98.38 94 CYS A C 1
ATOM 759 O O . CYS A 1 94 ? 11.099 5.218 -6.286 1.00 98.38 94 CYS A O 1
ATOM 761 N N . HIS A 1 95 ? 8.878 5.276 -5.968 1.00 97.50 95 HIS A N 1
ATOM 762 C CA . HIS A 1 95 ? 8.619 3.976 -6.589 1.00 97.50 95 HIS A CA 1
ATOM 763 C C . HIS A 1 95 ? 9.100 3.947 -8.045 1.00 97.50 95 HIS A C 1
ATOM 765 O O . HIS A 1 95 ? 9.749 2.996 -8.472 1.00 97.50 95 HIS A O 1
ATOM 771 N N . PHE A 1 96 ? 8.826 5.002 -8.809 1.00 97.94 96 PHE A N 1
ATOM 772 C CA . PHE A 1 96 ? 9.157 5.051 -10.225 1.00 97.94 96 PHE A CA 1
ATOM 773 C C . PHE A 1 96 ? 10.663 5.145 -10.493 1.00 97.94 96 PHE A C 1
ATOM 775 O O . PHE A 1 96 ? 11.172 4.447 -11.373 1.00 97.94 96 PHE A O 1
ATOM 782 N N . PHE A 1 97 ? 11.377 5.990 -9.746 1.00 98.38 97 PHE A N 1
ATOM 783 C CA . PHE A 1 97 ? 12.792 6.255 -10.004 1.00 98.38 97 PHE A CA 1
ATOM 784 C C . PHE A 1 97 ? 13.734 5.326 -9.242 1.00 98.38 97 PHE A C 1
ATOM 786 O O . PHE A 1 97 ? 14.754 4.921 -9.799 1.00 98.38 97 PHE A O 1
ATOM 793 N N . LEU A 1 98 ? 13.406 4.983 -7.994 1.00 98.06 98 LEU A N 1
ATOM 794 C CA . LEU A 1 98 ? 14.378 4.436 -7.044 1.00 98.06 98 LEU A CA 1
ATOM 795 C C . LEU A 1 98 ? 14.154 2.974 -6.686 1.00 98.06 98 LEU A C 1
ATOM 797 O O . LEU A 1 98 ? 15.093 2.341 -6.221 1.00 98.06 98 LEU A O 1
ATOM 801 N N . VAL A 1 99 ? 12.944 2.437 -6.852 1.00 96.19 99 VAL A N 1
ATOM 802 C CA . VAL A 1 99 ? 12.603 1.106 -6.332 1.00 96.19 99 VAL A CA 1
ATOM 803 C C . VAL A 1 99 ? 12.773 0.049 -7.426 1.00 96.19 99 VAL A C 1
ATOM 805 O O . VAL A 1 99 ? 11.985 0.030 -8.376 1.00 96.19 99 VAL A O 1
ATOM 808 N N . PRO A 1 100 ? 13.759 -0.863 -7.312 1.00 94.19 100 PRO A N 1
ATOM 809 C CA . PRO A 1 100 ? 13.829 -2.050 -8.153 1.00 94.19 100 PRO A CA 1
ATOM 810 C C . PRO A 1 100 ? 12.541 -2.854 -8.049 1.00 94.19 100 PRO A C 1
ATOM 812 O O . PRO A 1 100 ? 12.010 -3.032 -6.954 1.00 94.19 100 PRO A O 1
ATOM 815 N N . GLY A 1 101 ? 12.048 -3.411 -9.151 1.00 89.50 101 GLY A N 1
ATOM 816 C CA . GLY A 1 101 ? 10.787 -4.159 -9.093 1.00 89.50 101 GLY A CA 1
ATOM 817 C C . GLY A 1 101 ? 10.828 -5.414 -8.221 1.00 89.50 101 GLY A C 1
ATOM 818 O O . GLY A 1 101 ? 9.782 -5.784 -7.706 1.00 89.50 101 GLY A O 1
ATOM 819 N N . LYS A 1 102 ? 12.000 -6.014 -7.966 1.00 85.88 102 LYS A N 1
ATOM 820 C CA . LYS A 1 102 ? 12.139 -7.071 -6.945 1.00 85.88 102 LYS A CA 1
ATOM 821 C C . LYS A 1 102 ? 11.794 -6.604 -5.523 1.00 85.88 102 LYS A C 1
ATOM 823 O O . LYS A 1 102 ? 11.404 -7.409 -4.692 1.00 85.88 102 LYS A O 1
ATOM 828 N N . PHE A 1 103 ? 11.873 -5.297 -5.261 1.00 87.94 103 PHE A N 1
ATOM 829 C CA . PHE A 1 103 ? 11.490 -4.671 -3.993 1.00 87.94 103 PHE A CA 1
ATOM 830 C C . PHE A 1 103 ? 10.182 -3.876 -4.073 1.00 87.94 103 PHE A C 1
ATOM 832 O O . PHE A 1 103 ? 9.772 -3.305 -3.065 1.00 87.94 103 PHE A O 1
ATOM 839 N N . ALA A 1 104 ? 9.512 -3.822 -5.231 1.00 88.50 104 ALA A N 1
ATOM 840 C CA . ALA A 1 104 ? 8.295 -3.024 -5.416 1.00 88.50 104 ALA A CA 1
ATOM 841 C C . ALA A 1 104 ? 7.207 -3.398 -4.408 1.00 88.50 104 ALA A C 1
ATOM 843 O O . ALA A 1 104 ? 6.607 -2.529 -3.780 1.00 88.50 104 ALA A O 1
ATOM 844 N N . PHE A 1 105 ? 6.996 -4.697 -4.214 1.00 83.00 105 PHE A N 1
ATOM 845 C CA . PHE A 1 105 ? 6.021 -5.199 -3.257 1.00 83.00 105 PHE A CA 1
ATOM 846 C C . PHE A 1 105 ? 6.382 -4.819 -1.813 1.00 83.00 105 PHE A C 1
ATOM 848 O O . PHE A 1 105 ? 5.575 -4.205 -1.116 1.00 83.00 105 PHE A O 1
ATOM 855 N N . THR A 1 106 ? 7.621 -5.091 -1.389 1.00 84.88 106 THR A N 1
ATOM 856 C CA . THR A 1 106 ? 8.120 -4.725 -0.055 1.00 84.88 106 THR A CA 1
ATOM 857 C C . THR A 1 106 ? 7.978 -3.229 0.199 1.00 84.88 106 THR A C 1
ATOM 859 O O . THR A 1 106 ? 7.507 -2.820 1.256 1.00 84.88 106 THR A O 1
ATOM 862 N N . TYR A 1 107 ? 8.327 -2.403 -0.789 1.00 91.44 107 TYR A N 1
ATOM 863 C CA . TYR A 1 107 ? 8.174 -0.956 -0.717 1.00 91.44 107 TYR A CA 1
ATOM 864 C C . TYR A 1 107 ? 6.715 -0.548 -0.493 1.00 91.44 107 TYR A C 1
ATOM 866 O O . TYR A 1 107 ? 6.428 0.223 0.426 1.00 91.44 107 TYR A O 1
ATOM 874 N N . VAL A 1 108 ? 5.789 -1.096 -1.291 1.00 90.12 108 VAL A N 1
ATOM 875 C CA . VAL A 1 108 ? 4.353 -0.832 -1.139 1.00 90.12 108 VAL A CA 1
ATOM 876 C C . VAL A 1 108 ? 3.890 -1.194 0.265 1.00 90.12 108 VAL A C 1
ATOM 878 O O . VAL A 1 108 ? 3.282 -0.367 0.946 1.00 90.12 108 VAL A O 1
ATOM 881 N N . ASN A 1 109 ? 4.225 -2.399 0.721 1.00 86.62 109 ASN A N 1
ATOM 882 C CA . ASN A 1 109 ? 3.792 -2.880 2.019 1.00 86.62 109 ASN A CA 1
ATOM 883 C C . ASN A 1 109 ? 4.343 -2.032 3.177 1.00 86.62 109 ASN A C 1
ATOM 885 O O . ASN A 1 109 ? 3.593 -1.682 4.084 1.00 86.62 109 ASN A O 1
ATOM 889 N N . VAL A 1 110 ? 5.621 -1.642 3.140 1.00 89.75 110 VAL A N 1
ATOM 890 C CA . VAL A 1 110 ? 6.219 -0.809 4.197 1.00 89.75 110 VAL A CA 1
ATOM 891 C C . VAL A 1 110 ? 5.544 0.561 4.268 1.00 89.75 110 VAL A C 1
ATOM 893 O O . VAL A 1 110 ? 5.206 1.011 5.362 1.00 89.75 110 VAL A O 1
ATOM 896 N N . MET A 1 111 ? 5.301 1.220 3.132 1.00 94.19 111 MET A N 1
ATOM 897 C CA . MET A 1 111 ? 4.651 2.538 3.133 1.00 94.19 111 MET A CA 1
ATOM 898 C C . MET A 1 111 ? 3.187 2.456 3.589 1.00 94.19 111 MET A C 1
ATOM 900 O O . MET A 1 111 ? 2.738 3.297 4.370 1.00 94.19 111 MET A O 1
ATOM 904 N N . LEU A 1 112 ? 2.441 1.433 3.155 1.00 90.88 112 LEU A N 1
ATOM 905 C CA . LEU A 1 112 ? 1.067 1.216 3.618 1.00 90.88 112 LEU A CA 1
ATOM 906 C C . LEU A 1 112 ? 1.022 0.866 5.109 1.00 90.88 112 LEU A C 1
ATOM 908 O O . LEU A 1 112 ? 0.194 1.416 5.831 1.00 90.88 112 LEU A O 1
ATOM 912 N N . GLY A 1 113 ? 1.933 0.017 5.583 1.00 88.88 113 GLY A N 1
ATOM 913 C CA . GLY A 1 113 ? 2.069 -0.332 6.994 1.00 88.88 113 GLY A CA 1
ATOM 914 C C . GLY A 1 113 ? 2.404 0.880 7.861 1.00 88.88 113 GLY A C 1
ATOM 915 O O . GLY A 1 113 ? 1.778 1.077 8.901 1.00 88.88 113 GLY A O 1
ATOM 916 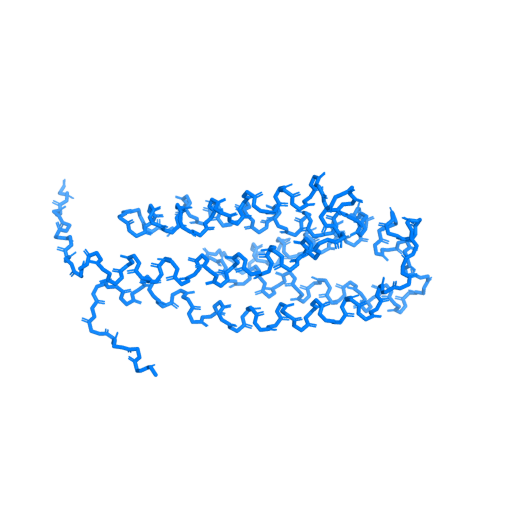N N . LEU A 1 114 ? 3.315 1.745 7.404 1.00 91.12 114 LEU A N 1
ATOM 917 C CA . LEU A 1 114 ? 3.635 3.007 8.072 1.00 91.12 114 LEU A CA 1
ATOM 918 C C . LEU A 1 114 ? 2.397 3.901 8.186 1.00 91.12 114 LEU A C 1
ATOM 920 O O . LEU A 1 114 ? 2.075 4.370 9.274 1.00 91.12 114 LEU A O 1
ATOM 924 N N . HIS A 1 115 ? 1.667 4.108 7.090 1.00 92.19 115 HIS A N 1
ATOM 925 C CA . HIS A 1 115 ? 0.452 4.918 7.116 1.00 92.19 115 HIS A CA 1
ATOM 926 C C . HIS A 1 115 ? -0.641 4.318 7.990 1.00 92.19 115 HIS A C 1
ATOM 928 O O . HIS A 1 115 ? -1.300 5.051 8.725 1.00 92.19 115 HIS A O 1
ATOM 934 N N . HIS A 1 116 ? -0.818 3.000 7.954 1.00 87.94 116 HIS A N 1
ATOM 935 C CA . HIS A 1 116 ? -1.743 2.311 8.838 1.00 87.94 116 HIS A CA 1
ATOM 936 C C . HIS A 1 116 ? -1.349 2.479 10.308 1.00 87.94 116 HIS A C 1
ATOM 938 O O . HIS A 1 116 ? -2.218 2.755 11.133 1.00 87.94 116 HIS A O 1
ATOM 944 N N . ALA A 1 117 ? -0.059 2.385 10.639 1.00 89.31 117 ALA A N 1
ATOM 945 C CA . ALA A 1 117 ? 0.442 2.606 11.990 1.00 89.31 117 ALA A CA 1
ATOM 946 C C . ALA A 1 117 ? 0.218 4.055 12.444 1.00 89.31 117 ALA A C 1
ATOM 948 O O . ALA A 1 117 ? -0.322 4.274 13.525 1.00 89.31 117 ALA A O 1
ATOM 949 N N . LEU A 1 118 ? 0.541 5.046 11.608 1.00 91.00 118 LEU A N 1
ATOM 950 C CA . LEU A 1 118 ? 0.288 6.461 11.899 1.00 91.00 118 LEU A CA 1
ATOM 951 C C . LEU A 1 118 ? -1.212 6.736 12.068 1.00 91.00 118 LEU A C 1
ATOM 953 O O . LEU A 1 118 ? -1.623 7.362 13.044 1.00 91.00 118 LEU A O 1
ATOM 957 N N . ALA A 1 119 ? -2.042 6.219 11.159 1.00 89.31 119 ALA A N 1
ATOM 958 C CA . ALA A 1 119 ? -3.494 6.330 11.233 1.00 89.31 119 ALA A CA 1
ATOM 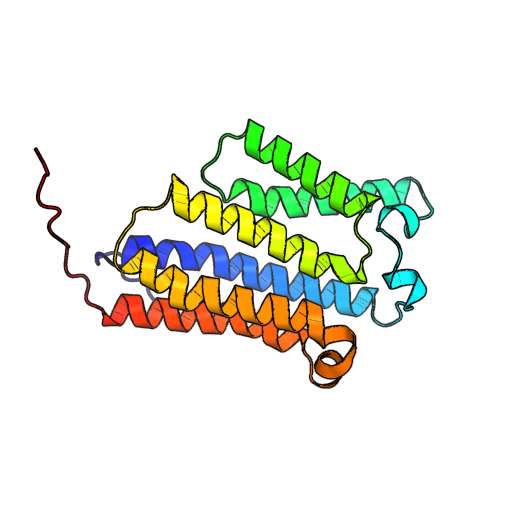959 C C . ALA A 1 119 ? -4.027 5.745 12.545 1.00 89.31 119 ALA A C 1
ATOM 961 O O . ALA A 1 119 ? -4.796 6.383 13.265 1.00 89.31 119 ALA A O 1
ATOM 962 N N . SER A 1 120 ? -3.546 4.546 12.871 1.00 86.94 120 SER A N 1
ATOM 963 C CA . SER A 1 120 ? -3.878 3.834 14.093 1.00 86.94 120 SER A CA 1
ATOM 964 C C . SER A 1 120 ? -3.469 4.627 15.318 1.00 86.94 120 SER A C 1
ATOM 966 O O . SER A 1 120 ? -4.299 4.780 16.204 1.00 86.94 120 SER A O 1
ATOM 968 N N . ILE A 1 121 ? -2.249 5.171 15.367 1.00 89.50 121 ILE A N 1
ATOM 969 C CA . ILE A 1 121 ? -1.714 5.932 16.500 1.00 89.50 121 ILE A CA 1
ATOM 970 C C . ILE A 1 121 ? -2.500 7.226 16.726 1.00 89.50 121 ILE A C 1
ATOM 972 O O . ILE A 1 121 ? -2.941 7.441 17.854 1.00 89.50 121 ILE A O 1
ATOM 976 N N . PHE A 1 122 ? -2.710 8.032 15.684 1.00 91.31 122 PHE A N 1
ATOM 977 C CA . PHE A 1 122 ? -3.182 9.412 15.831 1.00 91.31 122 PHE A CA 1
ATOM 978 C C . PHE A 1 122 ? -4.690 9.611 15.653 1.00 91.31 122 PHE A C 1
ATOM 980 O O . PHE A 1 122 ? -5.230 10.558 16.216 1.00 91.31 122 PHE A O 1
ATOM 987 N N . PHE A 1 123 ? -5.375 8.763 14.879 1.00 87.44 123 PHE A N 1
ATOM 988 C CA . PHE A 1 123 ? -6.746 9.056 14.437 1.00 87.44 123 PHE A CA 1
ATOM 989 C C . PHE A 1 123 ? -7.777 7.997 14.830 1.00 87.44 123 PHE A C 1
ATOM 991 O O . PHE A 1 123 ? -8.966 8.308 14.893 1.00 87.44 123 PHE A O 1
ATOM 998 N N . LEU A 1 124 ? -7.365 6.749 15.076 1.00 84.88 124 LEU A N 1
ATOM 999 C CA . LEU A 1 124 ? -8.306 5.683 15.422 1.00 84.88 124 LEU A CA 1
ATOM 1000 C C . LEU A 1 124 ? -8.591 5.632 16.933 1.00 84.88 124 LEU A C 1
ATOM 1002 O O . LEU A 1 124 ? -7.660 5.748 17.738 1.00 84.88 124 LEU A O 1
ATOM 1006 N N . PRO A 1 125 ? -9.858 5.402 17.333 1.00 84.94 125 PRO A N 1
ATOM 1007 C CA . PRO A 1 125 ? -10.216 5.240 18.735 1.00 84.94 125 PRO A CA 1
ATOM 1008 C C . PRO A 1 125 ? -9.519 4.011 19.324 1.00 84.94 125 PRO A C 1
ATOM 1010 O O . PRO A 1 125 ? -9.467 2.944 18.705 1.00 84.94 125 PRO A O 1
ATOM 1013 N N . LYS A 1 126 ? -8.980 4.165 20.534 1.00 87.75 126 LYS A N 1
ATOM 1014 C CA . LYS A 1 126 ? -8.310 3.086 21.268 1.00 87.75 126 LYS A CA 1
ATOM 1015 C C . LYS A 1 126 ? -9.342 2.283 22.047 1.00 87.75 126 LYS A C 1
ATOM 1017 O O . LYS A 1 126 ? -10.278 2.852 22.593 1.00 87.75 126 LYS A O 1
ATOM 1022 N N . GLY A 1 127 ? -9.164 0.968 22.101 1.00 87.88 127 GLY A N 1
ATOM 1023 C CA . GLY A 1 127 ? -10.052 0.072 22.837 1.00 87.88 127 GLY A CA 1
ATOM 1024 C C . GLY A 1 127 ? -9.905 -1.381 22.401 1.00 87.88 127 GLY A C 1
ATOM 1025 O O . GLY A 1 127 ? -8.975 -1.747 21.676 1.00 87.88 127 GLY A O 1
ATOM 1026 N N . LYS A 1 128 ? -10.862 -2.217 22.801 1.00 87.94 128 LYS A N 1
ATOM 1027 C CA . LYS A 1 128 ? -10.860 -3.660 22.517 1.00 87.94 128 LYS A CA 1
ATOM 1028 C C . LYS A 1 128 ? -10.746 -3.981 21.022 1.00 87.94 128 LYS A C 1
ATOM 1030 O O . LYS A 1 128 ? -9.904 -4.781 20.620 1.00 87.94 128 LYS A O 1
ATOM 1035 N N . HIS A 1 129 ? -11.541 -3.319 20.178 1.00 86.81 129 HIS A N 1
ATOM 1036 C CA . HIS A 1 129 ? -11.518 -3.552 18.728 1.00 86.81 129 HIS A CA 1
ATOM 1037 C C . HIS A 1 129 ? -10.221 -3.070 18.062 1.00 86.81 129 HIS A C 1
ATOM 1039 O O . HIS A 1 129 ? -9.787 -3.673 17.084 1.00 86.81 129 HIS A O 1
ATOM 1045 N N . TYR A 1 130 ? -9.573 -2.035 18.606 1.00 87.50 130 TYR A N 1
ATOM 1046 C CA . TYR A 1 130 ? -8.256 -1.581 18.149 1.00 87.50 130 TYR A CA 1
ATOM 1047 C C . TYR A 1 130 ? -7.188 -2.656 18.397 1.00 87.50 130 TYR A C 1
ATOM 1049 O O . TYR A 1 130 ? -6.419 -2.997 17.495 1.00 87.50 130 TYR A O 1
ATOM 1057 N N . ALA A 1 131 ? -7.180 -3.240 19.600 1.00 90.19 131 ALA A N 1
ATOM 1058 C CA . ALA A 1 131 ? -6.268 -4.326 19.952 1.00 90.19 131 ALA A CA 1
ATOM 1059 C C . ALA A 1 131 ? -6.513 -5.572 19.085 1.00 90.19 131 ALA A C 1
ATOM 1061 O O . ALA A 1 131 ? -5.565 -6.147 18.554 1.00 90.19 131 ALA A O 1
ATOM 1062 N N . MET A 1 132 ? -7.780 -5.939 18.862 1.00 89.81 132 MET A N 1
ATOM 1063 C CA . MET A 1 132 ? -8.152 -7.042 17.968 1.00 89.81 132 MET A CA 1
ATOM 1064 C C . MET A 1 132 ? -7.710 -6.801 16.523 1.00 89.81 132 MET A C 1
ATOM 1066 O O . MET A 1 132 ? -7.159 -7.706 15.907 1.00 89.81 132 MET A O 1
ATOM 1070 N N . ALA A 1 133 ? -7.915 -5.598 15.980 1.00 88.81 133 ALA A N 1
ATOM 1071 C CA . ALA A 1 133 ? -7.476 -5.262 14.626 1.00 88.81 133 ALA A CA 1
ATOM 1072 C C . ALA A 1 133 ? -5.948 -5.349 14.508 1.00 88.81 133 ALA A C 1
ATOM 1074 O O . ALA A 1 133 ? -5.424 -5.901 13.545 1.00 88.81 133 ALA A O 1
ATOM 1075 N N . SER A 1 134 ? -5.227 -4.879 15.525 1.00 90.00 134 SER A N 1
ATOM 1076 C CA . SER A 1 134 ? -3.767 -4.963 15.560 1.00 90.00 134 SER A CA 1
ATOM 1077 C C . SER A 1 134 ? -3.291 -6.421 15.576 1.00 90.00 134 SER A C 1
ATOM 1079 O O . SER A 1 134 ? -2.463 -6.809 14.757 1.00 90.00 134 SER A O 1
ATOM 1081 N N . ALA A 1 135 ? -3.856 -7.245 16.463 1.00 93.12 135 ALA A N 1
ATOM 1082 C CA . ALA A 1 135 ? -3.445 -8.634 16.658 1.00 93.12 135 ALA A CA 1
ATOM 1083 C C . ALA A 1 135 ? -3.867 -9.573 15.517 1.00 93.12 135 ALA A C 1
ATOM 1085 O O . ALA A 1 135 ? -3.125 -10.490 15.181 1.00 93.12 135 ALA A O 1
ATOM 1086 N N . LEU A 1 136 ? -5.050 -9.363 14.932 1.00 92.75 136 LEU A N 1
ATOM 1087 C CA . LEU A 1 136 ? -5.634 -10.276 13.944 1.00 92.75 136 LEU A CA 1
ATOM 1088 C C . LEU A 1 136 ? -5.454 -9.805 12.499 1.00 92.75 136 LEU A C 1
ATOM 1090 O O . LEU A 1 136 ? -5.504 -10.638 11.603 1.00 92.75 136 LEU A O 1
ATOM 1094 N N . LEU A 1 137 ? -5.235 -8.507 12.256 1.00 89.44 137 LEU A N 1
ATOM 1095 C CA . LEU A 1 137 ? -4.983 -7.963 10.914 1.00 89.44 137 LEU A CA 1
ATOM 1096 C C . LEU A 1 137 ? -3.529 -7.527 10.760 1.00 89.44 137 LEU A C 1
ATOM 1098 O O . LEU A 1 137 ? -2.793 -8.117 9.975 1.00 89.44 137 LEU A O 1
ATOM 1102 N N . ALA A 1 138 ? -3.111 -6.506 11.510 1.00 88.81 138 ALA A N 1
ATOM 1103 C CA . ALA A 1 138 ? -1.848 -5.820 11.245 1.00 88.81 138 ALA A CA 1
ATOM 1104 C C . ALA A 1 138 ? -0.622 -6.712 11.493 1.00 88.81 138 ALA A C 1
ATOM 1106 O O . ALA A 1 138 ? 0.280 -6.750 10.660 1.00 88.81 138 ALA A O 1
ATOM 1107 N N . VAL A 1 139 ? -0.593 -7.451 12.607 1.00 90.19 139 VAL A N 1
ATOM 1108 C CA . VAL A 1 139 ? 0.542 -8.317 12.963 1.00 90.19 139 VAL A CA 1
ATOM 1109 C C . VAL A 1 139 ? 0.714 -9.478 11.973 1.00 90.19 139 VAL A C 1
ATOM 1111 O O . VAL A 1 139 ? 1.814 -9.597 11.431 1.00 90.19 139 VAL A O 1
ATOM 1114 N N . PRO A 1 140 ? -0.315 -10.297 11.659 1.00 91.44 140 PRO A N 1
ATOM 1115 C CA . PRO A 1 140 ? -0.170 -11.367 10.674 1.00 91.44 140 PRO A CA 1
ATOM 1116 C C . PRO A 1 140 ? 0.262 -10.848 9.301 1.00 91.44 140 PRO A C 1
ATOM 1118 O O . PRO A 1 140 ? 1.183 -11.400 8.705 1.00 91.44 140 PRO A O 1
ATOM 1121 N N . LEU A 1 141 ? -0.336 -9.748 8.830 1.00 87.44 141 LEU A N 1
ATOM 1122 C CA . LEU A 1 141 ? 0.033 -9.143 7.548 1.00 87.44 141 LEU A CA 1
ATOM 1123 C C . LEU A 1 141 ? 1.470 -8.626 7.544 1.00 87.44 141 LEU A C 1
ATOM 1125 O O . LEU A 1 141 ? 2.200 -8.857 6.584 1.00 87.44 141 LEU A O 1
ATOM 1129 N N . GLY A 1 142 ? 1.900 -7.979 8.628 1.00 86.88 142 GLY A N 1
ATOM 1130 C CA . GLY A 1 142 ? 3.278 -7.534 8.790 1.00 86.88 142 GLY A CA 1
ATOM 1131 C C . GLY A 1 142 ? 4.263 -8.700 8.735 1.00 86.88 142 GLY A C 1
ATOM 1132 O O . GLY A 1 142 ? 5.237 -8.637 7.987 1.00 86.88 142 GLY A O 1
ATOM 1133 N N . ILE A 1 143 ? 3.993 -9.781 9.474 1.00 88.25 143 ILE A N 1
ATOM 1134 C CA . ILE A 1 143 ? 4.843 -10.980 9.487 1.00 88.25 143 ILE A CA 1
ATOM 1135 C C . ILE A 1 143 ? 4.946 -11.577 8.084 1.00 88.25 143 ILE A C 1
ATOM 1137 O O . ILE A 1 143 ? 6.056 -11.771 7.592 1.00 88.25 143 ILE A O 1
ATOM 1141 N N . VAL A 1 144 ? 3.814 -11.837 7.423 1.00 86.25 144 VAL A N 1
ATOM 1142 C CA . VAL A 1 144 ? 3.824 -12.501 6.114 1.00 86.25 144 VAL A CA 1
ATOM 1143 C C . VAL A 1 144 ? 4.453 -11.610 5.045 1.00 86.25 144 VAL A C 1
ATOM 1145 O O . VAL A 1 144 ? 5.197 -12.118 4.211 1.00 86.25 144 VAL A O 1
ATOM 1148 N N . ALA A 1 145 ? 4.277 -10.288 5.111 1.00 82.69 145 ALA A N 1
ATOM 1149 C CA . ALA A 1 145 ? 4.966 -9.381 4.199 1.00 82.69 145 ALA A CA 1
ATOM 1150 C C . ALA A 1 145 ? 6.492 -9.424 4.346 1.00 82.69 145 ALA A C 1
ATOM 1152 O O . ALA A 1 145 ? 7.212 -9.401 3.349 1.00 82.69 145 ALA A O 1
ATOM 1153 N N . TRP A 1 146 ? 7.001 -9.472 5.581 1.00 81.81 146 TRP A N 1
ATOM 1154 C CA . TRP A 1 146 ? 8.438 -9.593 5.828 1.00 81.81 146 TRP A CA 1
ATOM 1155 C C . TRP A 1 146 ? 8.962 -10.973 5.439 1.00 81.81 146 TRP A C 1
ATOM 1157 O O . TRP A 1 146 ? 10.030 -11.066 4.837 1.00 81.81 146 TRP A O 1
ATOM 1167 N N . MET A 1 147 ? 8.209 -12.040 5.721 1.00 83.50 147 MET A N 1
ATOM 1168 C CA . MET A 1 147 ? 8.541 -13.387 5.251 1.00 83.50 147 MET A CA 1
ATOM 1169 C C . MET A 1 147 ? 8.630 -13.428 3.729 1.00 83.50 147 MET A C 1
ATOM 1171 O O . MET A 1 147 ? 9.571 -13.997 3.185 1.00 83.50 147 MET A O 1
ATOM 1175 N N . GLU A 1 148 ? 7.694 -12.794 3.032 1.00 75.25 148 GLU A N 1
ATOM 1176 C CA . GLU A 1 148 ? 7.736 -12.698 1.583 1.00 75.25 148 GLU A CA 1
ATOM 1177 C C . GLU A 1 148 ? 8.949 -11.884 1.114 1.00 75.25 148 GLU A C 1
ATOM 1179 O O . GLU A 1 148 ? 9.744 -12.366 0.310 1.00 75.25 148 GLU A O 1
ATOM 1184 N N . ALA A 1 149 ? 9.176 -10.697 1.675 1.00 74.06 149 ALA A N 1
ATOM 1185 C CA . ALA A 1 149 ? 10.320 -9.863 1.313 1.00 74.06 149 ALA A CA 1
ATOM 1186 C C . ALA A 1 149 ? 11.676 -10.575 1.496 1.00 74.06 149 ALA A C 1
ATOM 1188 O O . ALA A 1 149 ? 12.596 -10.343 0.715 1.00 74.06 149 ALA A O 1
ATOM 1189 N N . LEU A 1 150 ? 11.805 -11.429 2.518 1.00 79.00 150 LEU A N 1
ATOM 1190 C CA . LEU A 1 150 ? 13.065 -12.084 2.884 1.00 79.00 150 LEU A CA 1
ATOM 1191 C C . LEU A 1 150 ? 13.226 -13.498 2.302 1.00 79.00 150 LEU A C 1
ATOM 1193 O O . LEU A 1 150 ? 14.356 -13.946 2.113 1.00 79.00 150 LEU A O 1
ATOM 1197 N N . ALA A 1 151 ? 12.132 -14.212 2.023 1.00 74.06 151 ALA A N 1
ATOM 1198 C CA . ALA A 1 151 ? 12.164 -15.624 1.628 1.00 74.06 151 ALA A CA 1
ATOM 1199 C C . ALA A 1 151 ? 11.519 -15.924 0.262 1.00 74.06 151 ALA A C 1
ATOM 1201 O O . ALA A 1 151 ? 11.578 -17.073 -0.192 1.00 74.06 151 ALA A O 1
ATOM 1202 N N . CYS A 1 152 ? 10.917 -14.942 -0.425 1.00 63.62 152 CYS A N 1
ATOM 1203 C CA . CYS A 1 152 ? 10.245 -15.186 -1.708 1.00 63.62 152 CYS A CA 1
ATOM 1204 C C . CYS A 1 152 ? 11.212 -15.503 -2.851 1.00 63.62 152 CYS A C 1
ATOM 1206 O O . CYS A 1 152 ? 10.957 -16.455 -3.587 1.00 63.62 152 CYS A O 1
ATOM 1208 N N . GLU A 1 153 ? 12.362 -14.830 -2.951 1.00 61.28 153 GLU A N 1
ATOM 1209 C CA . GLU A 1 153 ? 13.348 -15.154 -3.998 1.00 61.28 153 GLU A CA 1
ATOM 1210 C C . GLU A 1 153 ? 14.040 -16.515 -3.790 1.00 61.28 153 GLU A C 1
ATOM 1212 O O . GLU A 1 153 ? 14.396 -17.167 -4.770 1.00 61.28 153 GLU A O 1
ATOM 1217 N N . SER A 1 154 ? 14.201 -16.979 -2.545 1.00 62.75 154 SER A N 1
ATOM 1218 C CA . SER A 1 154 ? 15.005 -18.169 -2.220 1.00 62.75 154 SER A CA 1
ATOM 1219 C C . SER A 1 154 ? 14.195 -19.459 -2.046 1.00 62.75 154 SER A C 1
ATOM 1221 O O . SER A 1 154 ? 14.647 -20.522 -2.479 1.00 62.75 154 SER A O 1
ATOM 1223 N N . SER A 1 155 ? 12.994 -19.384 -1.460 1.00 60.69 155 SER A N 1
ATOM 1224 C CA . SER A 1 155 ? 12.265 -20.579 -1.000 1.00 60.69 155 SER A CA 1
ATOM 1225 C C . SER A 1 155 ? 10.774 -20.551 -1.323 1.00 60.69 155 SER A C 1
ATOM 1227 O O . SER A 1 155 ? 10.218 -21.556 -1.768 1.00 60.69 155 SER A O 1
ATOM 1229 N N . LEU A 1 156 ? 10.112 -19.407 -1.133 1.00 62.31 156 LEU A N 1
ATOM 1230 C CA . LEU A 1 156 ? 8.654 -19.348 -1.199 1.00 62.31 156 LEU A CA 1
ATOM 1231 C C . LEU A 1 156 ? 8.113 -19.278 -2.637 1.00 62.31 156 LEU A C 1
ATOM 1233 O O . LEU A 1 156 ? 7.027 -19.797 -2.878 1.00 62.31 156 LEU A O 1
ATOM 1237 N N . ARG A 1 157 ? 8.855 -18.760 -3.631 1.00 66.88 157 ARG A N 1
ATOM 1238 C CA . ARG A 1 157 ? 8.384 -18.737 -5.037 1.00 66.88 157 ARG A CA 1
ATOM 1239 C C . ARG A 1 157 ? 7.972 -20.121 -5.559 1.00 66.88 157 ARG A C 1
ATOM 1241 O O . ARG A 1 157 ? 7.006 -20.216 -6.307 1.00 66.88 157 ARG A O 1
ATOM 1248 N N . LYS A 1 158 ? 8.652 -21.193 -5.130 1.00 67.94 158 LYS A N 1
ATOM 1249 C CA . LYS A 1 158 ? 8.364 -22.581 -5.550 1.00 67.94 158 LYS A CA 1
ATOM 1250 C C . LYS A 1 158 ? 7.046 -23.132 -4.999 1.00 67.94 158 LYS A C 1
ATOM 1252 O O . LYS A 1 158 ? 6.469 -24.026 -5.602 1.00 67.94 158 LYS A O 1
ATOM 1257 N N . VAL A 1 159 ? 6.582 -22.608 -3.868 1.00 66.38 159 VAL A N 1
ATOM 1258 C CA . VAL A 1 159 ? 5.358 -23.049 -3.177 1.00 66.38 159 VAL A CA 1
ATOM 1259 C C . VAL A 1 159 ? 4.223 -22.028 -3.299 1.00 66.38 159 VAL A C 1
ATOM 1261 O O . VAL A 1 159 ? 3.234 -22.117 -2.581 1.00 66.38 159 VAL A O 1
ATOM 1264 N N . GLY A 1 160 ? 4.356 -21.045 -4.196 1.00 67.00 160 GLY A N 1
ATOM 1265 C CA . GLY A 1 160 ? 3.360 -19.987 -4.359 1.00 67.00 160 GLY A CA 1
ATOM 1266 C C . GLY A 1 160 ? 3.395 -18.954 -3.233 1.00 67.00 160 GLY A C 1
ATOM 1267 O O . GLY A 1 160 ? 2.354 -18.497 -2.796 1.00 67.00 160 GLY A O 1
ATOM 1268 N N . GLY A 1 161 ? 4.576 -18.568 -2.752 1.00 65.62 161 GLY A N 1
ATOM 1269 C CA . GLY A 1 161 ? 4.776 -17.625 -1.644 1.00 65.62 161 GLY A CA 1
ATOM 1270 C C . GLY A 1 161 ? 3.897 -16.385 -1.674 1.00 65.62 161 GLY A C 1
ATOM 1271 O O . GLY A 1 161 ? 3.308 -16.015 -0.665 1.00 65.62 161 GLY A O 1
ATOM 1272 N N . HIS A 1 162 ? 3.755 -15.805 -2.859 1.00 74.94 162 HIS A N 1
ATOM 1273 C CA . HIS A 1 162 ? 2.911 -14.644 -3.085 1.00 74.94 162 HIS A CA 1
ATOM 1274 C C . HIS A 1 162 ? 1.421 -14.912 -2.799 1.00 74.94 162 HIS A C 1
ATOM 1276 O O . HIS A 1 162 ? 0.737 -14.105 -2.178 1.00 74.94 162 HIS A O 1
ATOM 1282 N N . LEU A 1 163 ? 0.938 -16.112 -3.142 1.00 80.81 163 LEU A N 1
ATOM 1283 C CA . LEU A 1 163 ? -0.409 -16.568 -2.798 1.00 80.81 163 LEU A CA 1
ATOM 1284 C C . LEU A 1 163 ? -0.595 -16.674 -1.277 1.00 80.81 163 LEU A C 1
ATOM 1286 O O . LEU A 1 163 ? -1.684 -16.406 -0.783 1.00 80.81 163 LEU A O 1
ATOM 1290 N N . ILE A 1 164 ? 0.446 -17.044 -0.522 1.00 82.69 164 ILE A N 1
ATOM 1291 C CA . ILE A 1 164 ? 0.364 -17.124 0.947 1.00 82.69 164 ILE A CA 1
ATOM 1292 C C . ILE A 1 164 ? 0.095 -15.736 1.535 1.00 82.69 164 ILE A C 1
ATOM 1294 O O . ILE A 1 164 ? -0.772 -15.596 2.401 1.00 82.69 164 ILE A O 1
ATOM 1298 N N . TYR A 1 165 ? 0.790 -14.708 1.044 1.00 83.75 165 TYR A N 1
ATOM 1299 C CA . TYR A 1 165 ? 0.523 -13.329 1.442 1.00 83.75 165 TYR A CA 1
ATOM 1300 C C . TYR A 1 165 ? -0.901 -12.903 1.080 1.00 83.75 165 TYR A C 1
ATOM 1302 O O . TYR A 1 165 ? -1.655 -12.459 1.950 1.00 83.75 165 TYR A O 1
ATOM 1310 N N . ASP A 1 166 ? -1.303 -13.128 -0.170 1.00 83.62 166 ASP A N 1
ATOM 1311 C CA . ASP A 1 166 ? -2.621 -12.732 -0.661 1.00 83.62 166 ASP A CA 1
ATOM 1312 C C . ASP A 1 166 ? -3.766 -13.410 0.096 1.00 83.62 166 ASP A C 1
ATOM 1314 O O . ASP A 1 166 ? -4.782 -12.772 0.365 1.00 83.62 166 ASP A O 1
ATOM 1318 N N . LEU A 1 167 ? -3.603 -14.680 0.486 1.00 88.12 167 LEU A N 1
ATOM 1319 C CA . LEU A 1 167 ? -4.571 -15.421 1.299 1.00 88.12 167 LEU A CA 1
ATOM 1320 C C . LEU A 1 167 ? -4.566 -14.992 2.769 1.00 88.12 167 LEU A C 1
ATOM 1322 O O . LEU A 1 167 ? -5.597 -15.102 3.437 1.00 88.12 167 LEU A O 1
ATOM 1326 N N . THR A 1 168 ? -3.452 -14.465 3.279 1.00 90.75 168 THR A N 1
ATOM 1327 C CA . THR A 1 168 ? -3.385 -13.967 4.660 1.00 90.75 168 THR A CA 1
ATOM 1328 C C . THR A 1 168 ? -4.355 -12.803 4.865 1.00 90.75 168 THR A C 1
ATOM 1330 O O . THR A 1 168 ? -5.024 -12.757 5.892 1.00 90.75 168 THR A O 1
ATOM 1333 N N . ILE A 1 169 ? -4.530 -11.918 3.876 1.00 89.44 169 ILE A N 1
ATOM 1334 C CA . ILE A 1 169 ? -5.469 -10.784 3.957 1.00 89.44 169 ILE A CA 1
ATOM 1335 C C . ILE A 1 169 ? -6.914 -11.230 4.263 1.00 89.44 169 ILE A C 1
ATOM 1337 O O . ILE A 1 169 ? -7.438 -10.835 5.311 1.00 89.44 169 ILE A O 1
ATOM 1341 N N . PRO A 1 170 ? -7.590 -12.046 3.426 1.00 90.62 170 PRO A N 1
ATOM 1342 C CA . PRO A 1 170 ? -8.951 -12.486 3.701 1.00 90.62 170 PRO A CA 1
ATOM 1343 C C . PRO A 1 170 ? -9.050 -13.363 4.951 1.00 90.62 170 PRO A C 1
ATOM 1345 O O . PRO A 1 170 ? -10.021 -13.226 5.690 1.00 90.62 170 PRO A O 1
ATOM 1348 N N . ILE A 1 171 ? -8.061 -14.222 5.233 1.00 92.56 171 ILE A N 1
ATOM 1349 C CA . ILE A 1 171 ? -8.071 -15.068 6.438 1.00 92.56 171 ILE A CA 1
ATOM 1350 C C . ILE A 1 171 ? -8.054 -14.198 7.699 1.00 92.56 171 ILE A C 1
ATOM 1352 O O . ILE A 1 171 ? -8.908 -14.358 8.574 1.00 92.56 171 ILE A O 1
ATOM 1356 N N . SER A 1 172 ? -7.142 -13.229 7.763 1.00 92.56 172 SER A N 1
ATOM 1357 C CA . SER A 1 172 ? -7.049 -12.263 8.855 1.00 92.56 172 SER A CA 1
ATOM 1358 C C . SER A 1 172 ? -8.329 -11.434 8.995 1.00 92.56 172 SER A C 1
ATOM 1360 O O . SER A 1 172 ? -8.820 -11.229 10.107 1.00 92.56 172 SER A O 1
ATOM 1362 N N . MET A 1 173 ? -8.937 -11.010 7.880 1.00 90.19 173 MET A N 1
ATOM 1363 C CA . MET A 1 173 ? -10.233 -10.316 7.888 1.00 90.19 173 MET A CA 1
ATOM 1364 C C . MET A 1 173 ? -11.362 -11.170 8.456 1.00 90.19 173 MET A C 1
ATOM 1366 O O . MET A 1 173 ? -12.149 -10.677 9.266 1.00 90.19 173 MET A O 1
ATOM 1370 N N . CYS A 1 174 ? -11.445 -12.440 8.062 1.00 91.38 174 CYS A N 1
ATOM 1371 C CA . CYS A 1 174 ? -12.425 -13.381 8.594 1.00 91.38 174 CYS A CA 1
ATOM 1372 C C . CYS A 1 174 ? -12.216 -13.618 10.094 1.00 91.38 174 CYS A C 1
ATOM 1374 O O . CYS A 1 174 ? -13.188 -13.586 10.851 1.00 91.38 174 CYS A O 1
ATOM 1376 N N . ALA A 1 175 ? -10.967 -13.788 10.535 1.00 92.94 175 ALA A N 1
ATOM 1377 C CA . ALA A 1 175 ? -10.625 -13.953 11.945 1.00 92.94 175 ALA A CA 1
ATOM 1378 C C . ALA A 1 175 ? -11.021 -12.720 12.771 1.00 92.94 175 ALA A C 1
ATOM 1380 O O . ALA A 1 175 ? -11.686 -12.848 13.800 1.00 92.94 175 ALA A O 1
ATOM 1381 N N . PHE A 1 176 ? -10.691 -11.518 12.289 1.00 91.50 176 PHE A N 1
ATOM 1382 C CA . PHE A 1 176 ? -11.095 -10.266 12.925 1.00 91.50 176 PHE A CA 1
ATOM 1383 C C . PHE A 1 176 ? -12.620 -10.119 12.991 1.00 91.50 176 PHE A C 1
ATOM 1385 O O . PHE A 1 176 ? -13.165 -9.811 14.051 1.00 91.50 176 PHE A O 1
ATOM 1392 N N . TYR A 1 177 ? -13.326 -10.392 11.891 1.00 89.00 177 TYR A N 1
ATOM 1393 C CA . TYR A 1 177 ? -14.789 -10.346 11.849 1.00 89.00 177 TYR A CA 1
ATOM 1394 C C . TYR A 1 177 ? -15.425 -11.288 12.878 1.00 89.00 177 TYR A C 1
ATOM 1396 O O . TYR A 1 177 ? -16.323 -10.881 13.620 1.00 89.00 177 TYR A O 1
ATOM 1404 N N . ALA A 1 178 ? -14.947 -12.534 12.940 1.00 90.50 178 ALA A N 1
ATOM 1405 C CA . ALA A 1 178 ? -15.428 -13.534 13.885 1.00 90.50 178 ALA A CA 1
ATOM 1406 C C . ALA A 1 178 ? -15.170 -13.109 15.339 1.00 90.50 178 ALA A C 1
ATOM 1408 O O . ALA A 1 178 ? -16.080 -13.198 16.162 1.00 90.50 178 ALA A O 1
ATOM 1409 N N . ALA A 1 179 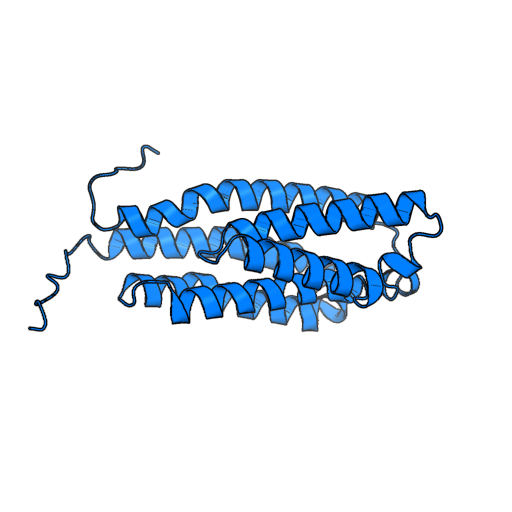? -13.978 -12.583 15.638 1.00 90.38 179 ALA A N 1
ATOM 1410 C CA . ALA A 1 179 ? -13.612 -12.106 16.971 1.00 90.38 179 ALA A CA 1
ATOM 1411 C C . ALA A 1 179 ? -14.467 -10.916 17.429 1.00 90.38 179 ALA A C 1
ATOM 1413 O O . ALA A 1 179 ? -14.957 -10.898 18.556 1.00 90.38 179 ALA A O 1
ATOM 1414 N N . VAL A 1 180 ? -14.706 -9.936 16.552 1.00 87.75 180 VAL A N 1
ATOM 1415 C CA . VAL A 1 180 ? -15.578 -8.796 16.869 1.00 87.75 180 VAL A CA 1
ATOM 1416 C C . VAL A 1 180 ? -17.000 -9.278 17.175 1.00 87.75 180 VAL A C 1
ATOM 1418 O O . VAL A 1 180 ? -17.592 -8.852 18.168 1.00 87.75 180 VAL A O 1
ATOM 1421 N N . ARG A 1 181 ? -17.537 -10.209 16.372 1.00 84.88 181 ARG A N 1
ATOM 1422 C CA . ARG A 1 181 ? -18.888 -10.768 16.551 1.00 84.88 181 ARG A CA 1
ATOM 1423 C C . ARG A 1 181 ? -19.034 -11.594 17.828 1.00 84.88 181 ARG A C 1
ATOM 1425 O O . ARG A 1 181 ? -20.047 -11.459 18.507 1.00 84.88 181 ARG A O 1
ATOM 1432 N N . SER A 1 182 ? -18.049 -12.428 18.159 1.00 87.62 182 SER A N 1
ATOM 1433 C CA . SER A 1 182 ? -18.094 -13.273 19.360 1.00 87.62 182 SER A CA 1
ATOM 1434 C C . SER A 1 182 ? -17.930 -12.480 20.652 1.00 87.62 182 SER A C 1
ATOM 1436 O O . SER A 1 182 ? -18.408 -12.899 21.701 1.00 87.62 182 SER A O 1
ATOM 1438 N N . SER A 1 183 ? -17.289 -11.314 20.586 1.00 83.62 183 SER A N 1
ATOM 1439 C CA . SER A 1 183 ? -16.946 -10.536 21.770 1.00 83.62 183 SER A CA 1
ATOM 1440 C C . SER A 1 183 ? -18.116 -9.801 22.438 1.00 83.62 183 SER A C 1
ATOM 1442 O O . SER A 1 183 ? -17.894 -9.183 23.482 1.00 83.62 183 SER A O 1
ATOM 1444 N N . GLY A 1 184 ? -19.322 -9.915 21.859 1.00 66.00 184 GLY A N 1
ATOM 1445 C CA . GLY A 1 184 ? -20.565 -9.300 22.317 1.00 66.00 184 GLY A CA 1
ATOM 1446 C C . GLY A 1 184 ? -20.531 -7.780 22.170 1.00 66.00 184 GLY A C 1
ATOM 1447 O O . GLY A 1 184 ? -19.574 -7.134 22.579 1.00 66.00 184 GLY A O 1
ATOM 1448 N N . GLY A 1 185 ? -21.580 -7.172 21.612 1.00 57.50 185 GLY A N 1
ATOM 1449 C CA . GLY A 1 185 ? -21.722 -5.713 21.523 1.00 57.50 185 GLY A CA 1
ATOM 1450 C C . GLY A 1 185 ? -21.945 -5.030 22.878 1.00 57.50 185 GLY A C 1
ATOM 1451 O O . GLY A 1 185 ? -22.805 -4.159 22.966 1.00 57.50 185 GLY A O 1
ATOM 1452 N N . GLY A 1 186 ? -21.228 -5.449 23.926 1.00 49.22 186 GLY A N 1
ATOM 1453 C CA . GLY A 1 186 ? -21.197 -4.792 25.220 1.00 49.22 186 GLY A CA 1
ATOM 1454 C C . GLY A 1 186 ? -20.761 -3.356 25.001 1.00 49.22 186 GLY A C 1
ATOM 1455 O O . GLY A 1 186 ? -19.604 -3.088 24.685 1.00 49.22 186 GLY A O 1
ATOM 1456 N N . VAL A 1 187 ? -21.729 -2.450 25.088 1.00 51.06 187 VAL A N 1
ATOM 1457 C CA . VAL A 1 187 ? -21.504 -1.014 25.108 1.00 51.06 187 VAL A CA 1
ATOM 1458 C C . VAL A 1 187 ? -20.602 -0.764 26.308 1.00 51.06 187 VAL A C 1
ATOM 1460 O O . VAL A 1 187 ? -21.062 -0.821 27.445 1.00 51.06 187 VAL A O 1
ATOM 1463 N N . GLU A 1 188 ? -19.311 -0.539 26.070 1.00 52.94 188 GLU A N 1
ATOM 1464 C CA . GLU A 1 188 ? -18.460 0.075 27.080 1.00 52.94 188 GLU A CA 1
ATOM 1465 C C . GLU A 1 188 ? -19.089 1.440 27.360 1.00 52.94 188 GLU A C 1
ATOM 1467 O O . GLU A 1 188 ? -19.026 2.363 26.544 1.00 52.94 188 GLU A O 1
ATOM 1472 N N . HIS A 1 189 ? -19.804 1.539 28.482 1.00 49.91 189 HIS A N 1
ATOM 1473 C CA . HIS A 1 189 ? -20.190 2.817 29.045 1.00 49.91 189 HIS A CA 1
ATOM 1474 C C . HIS A 1 189 ? -18.888 3.553 29.334 1.00 49.91 189 HIS A C 1
ATOM 1476 O O . HIS A 1 189 ? -18.231 3.303 30.340 1.00 49.91 189 HIS A O 1
ATOM 1482 N N . SER A 1 190 ? -18.500 4.422 28.400 1.00 51.75 190 SER A N 1
ATOM 1483 C CA . SER A 1 190 ? -17.478 5.432 28.611 1.00 51.75 190 SER A CA 1
ATOM 1484 C C . SER A 1 190 ? -17.925 6.239 29.820 1.00 51.75 190 SER A C 1
ATOM 1486 O O . SER A 1 190 ? -18.770 7.128 29.699 1.00 51.75 190 SER A O 1
ATOM 1488 N N . SER A 1 191 ? -17.395 5.903 30.994 1.00 49.06 191 SER A N 1
ATOM 1489 C CA . SER A 1 191 ? -17.435 6.777 32.154 1.00 49.06 191 SER A CA 1
ATOM 1490 C C . SER A 1 191 ? -16.874 8.106 31.677 1.00 49.06 191 SER A C 1
ATOM 1492 O O . SER A 1 191 ? -15.711 8.176 31.276 1.00 49.06 191 SER A O 1
ATOM 1494 N N . LYS A 1 192 ? -17.735 9.122 31.597 1.00 47.38 192 LYS A N 1
ATOM 1495 C CA . LYS A 1 192 ? -17.312 10.490 31.325 1.00 47.38 192 LYS A CA 1
ATOM 1496 C C . LYS A 1 192 ? -16.235 10.811 32.356 1.00 47.38 192 LYS A C 1
ATOM 1498 O O . LYS A 1 192 ? -16.522 10.823 33.548 1.00 47.38 192 LYS A O 1
ATOM 1503 N N . VAL A 1 193 ? -15.001 10.955 31.892 1.00 52.03 193 VAL A N 1
ATOM 1504 C CA . VAL A 1 193 ? -13.954 11.590 32.681 1.00 52.03 193 VAL A CA 1
ATOM 1505 C C . VAL A 1 193 ? -14.292 13.073 32.601 1.00 52.03 193 VAL A C 1
ATOM 1507 O O . VAL A 1 193 ? -14.182 13.660 31.523 1.00 52.03 193 VAL A O 1
ATOM 1510 N N . GLU A 1 194 ? -14.870 13.591 33.686 1.00 52.72 194 GLU A N 1
ATOM 1511 C CA . GLU A 1 194 ? -15.011 15.032 33.934 1.00 52.72 194 GLU A CA 1
ATOM 1512 C C . GLU A 1 194 ? -13.640 15.684 34.133 1.00 52.72 194 GLU A C 1
ATOM 1514 O O . GLU A 1 194 ? -12.747 15.023 34.717 1.00 52.72 194 GLU A O 1
#

Sequence (194 aa):
VTLDKSQAAAPAVATIRPQLLGLVGHGFAHFYIAHKFENATVEWMSMSPFQRNTTTRDRAQYYAFLFAFWWGFMRGYPVSKLLVLAFTFAYATCHFFLVPGKFAFTYVNVMLGLHHALASIFFLPKGKHYAMASALLAVPLGIVAWMEALACESSLRKVGGHLIYDLTIPISMCAFYAAVRSSGGGVEHSSKVE

pLDDT: mean 83.66, std 13.62, range [44.91, 98.5]

Foldseek 3Di:
DPPDCPFLLNVLLVVVVVVVVVLVVVVVVVVVCCVVCVPPDPVLQQDAQQVNDPDPVSLVVQLVVQLVVQLVLLVVAPDDPVVSNVRSVVLSVCRRHPDRNLCSLVSVLVSSLVRVVVSLVPPDDDDDLSVLCCVLPNVQLVVLSVCCSVPVVPHLVVVPSVVVNSVSHVRSVVSSSVCSVVVGSPPPPPPPPD

Secondary structure (DSSP, 8-state):
------STTHHHHHTHHHHHHHHHHHHHHHHHHHHHHTT--HHHHHS-HHHH--SHHHHHHHHHHHHHHHHHHHTTSSS-HHHHHHHHHHHHHHHHHH--HHHHHHHHHHHHHHHHHHHHHHTSPPSHHHHHHIIIIIHHHHHHHHHHHHHTTTTGGGGTHHHHHHHHHHHHHHHHHHHHHHT-----------

Radius of gyration: 19.15 Å; chains: 1; bounding box: 46×41×58 Å

Organism: NCBI:txid156173